Protein AF-A0A932E577-F1 (afdb_monomer_lite)

Foldseek 3Di:
DDDDPPPPPPPQDPDDPCVQLADPDDPQWDKDWDPCPCVCCVQLLHPQKTKMKIWHQDPVRDIKIKMKIKDKDTFPSDAPLSNLCPDCVNVVVVVVKAWDDDPDQWDQQDAPPDGDDIWGWTWIQHPVGFIKIKTKFKAWQLRTDDCPDSPDPVVSVVSCVVPVPDTRTMIMMMMMMMSDDSVVVRPGPSVNSSSVSVVVVRD

Radius of gyration: 17.9 Å; chains: 1; bounding box: 52×37×54 Å

Sequence (203 aa):
FFVNSRPALRARRPAPVLTDILPLRAEGWTVMTPNDLYRFAGILNTSHLIERTYVRTTGDGRLTQLTVYVAYWSPGQASVSRVASHTPDACWPGAGWVPKAVYEEQEVPQLPGITIFPAEHRLFKNVEGFPQHVWFWHIYDGRVINYRDPYSIPALFHLALQYGFRRQGDQLFVRVSSNRPWRDLAAEPLVHEIFTNLARVGL

Secondary structure (DSSP, 8-state):
------------PPPP-GGGTS-S-BTTBEEE--S-GGGGHHHHT-SEEEEEEEEEE-TTS-EEEEEEEEEEE-TTSS-HHHHHTTSHHHHTGGGTPEEE--S-SEE---BTTB--PPEEEEEEE-TTS-EEEEEEEEEETTEEEP-S-TT-HHHHHHHHHHHTTT----EEEEEEEESS-HHHHTT-HHHHHHHHHHHHTT-

pLDDT: mean 81.86, std 16.53, range [32.16, 97.19]

Structure (mmCIF, N/CA/C/O backbone):
data_AF-A0A932E577-F1
#
_entry.id   AF-A0A932E577-F1
#
loop_
_atom_site.group_PDB
_atom_site.id
_atom_site.type_symbol
_atom_site.label_atom_id
_atom_site.label_alt_id
_atom_site.label_comp_id
_atom_site.label_asym_id
_atom_site.label_entity_id
_atom_site.label_seq_id
_atom_site.pdbx_PDB_ins_code
_atom_site.Cartn_x
_atom_site.Cartn_y
_atom_site.Cartn_z
_atom_site.occupancy
_atom_site.B_iso_or_equiv
_atom_site.auth_seq_id
_atom_site.auth_comp_id
_atom_site.auth_asym_id
_atom_site.auth_atom_id
_atom_site.pdbx_PDB_model_num
ATOM 1 N N . PHE A 1 1 ? 34.563 -11.469 -33.502 1.00 36.88 1 PHE A N 1
ATOM 2 C CA . PHE A 1 1 ? 34.147 -12.490 -32.522 1.00 36.88 1 PHE A CA 1
ATOM 3 C C . PHE A 1 1 ? 32.666 -12.309 -32.208 1.00 36.88 1 PHE A C 1
ATOM 5 O O . PHE A 1 1 ? 32.311 -11.478 -31.387 1.00 36.88 1 PHE A O 1
ATOM 12 N N . PHE A 1 2 ? 31.805 -13.027 -32.930 1.00 38.75 2 PHE A N 1
ATOM 13 C CA . PHE A 1 2 ? 30.366 -13.118 -32.677 1.00 38.75 2 PHE A CA 1
ATOM 14 C C . PHE A 1 2 ? 30.111 -14.442 -31.963 1.00 38.75 2 PHE A C 1
ATOM 16 O O . PHE A 1 2 ? 30.195 -15.470 -32.624 1.00 38.75 2 PHE A O 1
ATOM 23 N N . VAL A 1 3 ? 29.832 -14.453 -30.655 1.00 34.97 3 VAL A N 1
ATOM 24 C CA . VAL A 1 3 ? 29.340 -15.667 -29.979 1.00 34.97 3 VAL A CA 1
ATOM 25 C C . VAL A 1 3 ? 28.434 -15.306 -28.789 1.00 34.97 3 VAL A C 1
ATOM 27 O O . VAL A 1 3 ? 28.879 -14.720 -27.809 1.00 34.97 3 VAL A O 1
ATOM 30 N N . ASN A 1 4 ? 27.172 -15.741 -28.889 1.00 32.16 4 ASN A N 1
ATOM 31 C CA . ASN A 1 4 ? 26.200 -16.004 -27.816 1.00 32.16 4 ASN A CA 1
ATOM 32 C C . ASN A 1 4 ? 25.535 -14.838 -27.060 1.00 32.16 4 ASN A C 1
ATOM 34 O O . ASN A 1 4 ? 25.516 -14.805 -25.832 1.00 32.16 4 ASN A O 1
ATOM 38 N N . SER A 1 5 ? 24.793 -13.996 -27.775 1.00 36.12 5 SER A N 1
ATOM 39 C CA . SER A 1 5 ? 23.576 -13.373 -27.237 1.00 36.12 5 SER A CA 1
ATOM 40 C C . SER A 1 5 ? 22.365 -14.234 -27.611 1.00 36.12 5 SER A C 1
ATOM 42 O O . SER A 1 5 ? 21.670 -13.973 -28.588 1.00 36.12 5 SER A O 1
ATOM 44 N N . ARG A 1 6 ? 22.098 -15.297 -26.838 1.00 33.91 6 ARG A N 1
ATOM 45 C CA . ARG A 1 6 ? 20.762 -15.912 -26.867 1.00 33.91 6 ARG A CA 1
ATOM 46 C C . ARG A 1 6 ? 19.801 -14.912 -26.218 1.00 33.91 6 ARG A C 1
ATOM 48 O O . ARG A 1 6 ? 19.988 -14.627 -25.033 1.00 33.91 6 ARG A O 1
ATOM 55 N N . PRO A 1 7 ? 18.797 -14.365 -26.927 1.00 37.81 7 PRO A N 1
ATOM 56 C CA . PRO A 1 7 ? 17.730 -13.654 -26.248 1.00 37.81 7 PRO A CA 1
ATOM 57 C C . PRO A 1 7 ? 17.056 -14.672 -25.333 1.00 37.81 7 PRO A C 1
ATOM 59 O O . PRO A 1 7 ? 16.644 -15.746 -25.777 1.00 37.81 7 PRO A O 1
ATOM 62 N N . ALA A 1 8 ? 16.987 -14.372 -24.039 1.00 42.12 8 ALA A N 1
ATOM 63 C CA . ALA A 1 8 ? 16.110 -15.110 -23.154 1.00 42.12 8 ALA A CA 1
ATOM 64 C C . ALA A 1 8 ? 14.677 -14.814 -23.614 1.00 42.12 8 ALA A C 1
ATOM 66 O O . ALA A 1 8 ? 14.056 -13.853 -23.170 1.00 42.12 8 ALA A O 1
ATOM 67 N N . LEU A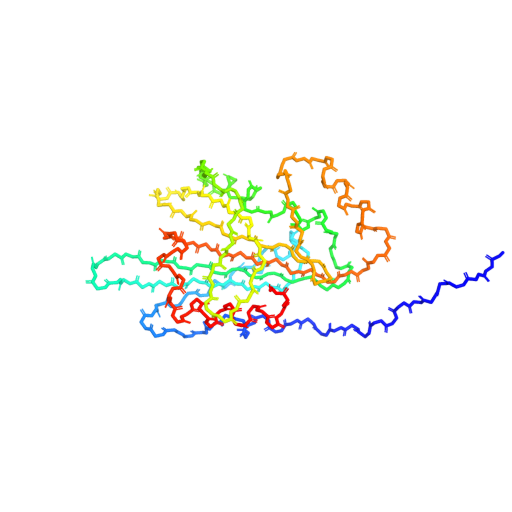 1 9 ? 14.160 -15.633 -24.532 1.00 42.38 9 LEU A N 1
ATOM 68 C CA . LEU A 1 9 ? 12.734 -15.801 -24.792 1.00 42.38 9 LEU A CA 1
ATOM 69 C C . LEU A 1 9 ? 12.112 -16.440 -23.543 1.00 42.38 9 LEU A C 1
ATOM 71 O O . LEU A 1 9 ? 11.644 -17.574 -23.557 1.00 42.38 9 LEU A O 1
ATOM 75 N N . ARG A 1 10 ? 12.143 -15.729 -22.411 1.00 46.12 10 ARG A N 1
ATOM 76 C CA . ARG A 1 10 ? 11.203 -16.004 -21.334 1.00 46.12 10 ARG A CA 1
ATOM 77 C C . ARG A 1 10 ? 9.886 -15.487 -21.891 1.00 46.12 10 ARG A C 1
ATOM 79 O O . ARG A 1 10 ? 9.774 -14.291 -22.159 1.00 46.12 10 ARG A O 1
ATOM 86 N N . ALA A 1 11 ? 8.953 -16.397 -22.178 1.00 44.97 11 ALA A N 1
ATOM 87 C CA . ALA A 1 11 ? 7.613 -16.034 -22.617 1.00 44.97 11 ALA A CA 1
ATOM 88 C C . ALA A 1 11 ? 7.132 -14.880 -21.731 1.00 44.97 11 ALA A C 1
ATOM 90 O O . ALA A 1 11 ? 7.165 -15.012 -20.504 1.00 44.97 11 ALA A O 1
ATOM 91 N N . ARG A 1 12 ? 6.799 -13.733 -22.344 1.00 52.97 12 ARG A N 1
ATOM 92 C CA . ARG A 1 12 ? 6.203 -12.594 -21.641 1.00 52.97 12 ARG A CA 1
ATOM 93 C C . ARG A 1 12 ? 5.026 -13.158 -20.855 1.00 52.97 12 ARG A C 1
ATOM 95 O O . ARG A 1 12 ? 4.020 -13.527 -21.458 1.00 52.97 12 ARG A O 1
ATOM 102 N N . ARG A 1 13 ? 5.175 -13.300 -19.536 1.00 60.47 13 ARG A N 1
ATOM 103 C CA . ARG A 1 13 ? 4.031 -13.630 -18.694 1.00 60.47 13 ARG A CA 1
ATOM 104 C C . ARG A 1 13 ? 3.047 -12.475 -18.869 1.00 60.47 13 ARG A C 1
ATOM 106 O O . ARG A 1 13 ? 3.494 -11.324 -18.852 1.00 60.47 13 ARG A O 1
ATOM 113 N N . PRO A 1 14 ? 1.761 -12.751 -19.131 1.00 68.25 14 PRO A N 1
ATOM 114 C CA . PRO A 1 14 ? 0.775 -11.687 -19.160 1.00 68.25 14 PRO A CA 1
ATOM 115 C C . PRO A 1 14 ? 0.821 -10.956 -17.818 1.00 68.25 14 PRO A C 1
ATOM 117 O O . PRO A 1 14 ? 1.075 -11.579 -16.782 1.00 68.25 14 PRO A O 1
ATOM 120 N N . ALA A 1 15 ? 0.618 -9.639 -17.850 1.00 76.12 15 ALA A N 1
ATOM 121 C CA . ALA A 1 15 ? 0.537 -8.861 -16.625 1.00 76.12 15 ALA A CA 1
ATOM 122 C C . ALA A 1 15 ? -0.533 -9.480 -15.704 1.00 76.12 15 ALA A C 1
ATOM 124 O O . ALA A 1 15 ? -1.587 -9.894 -16.201 1.00 76.12 15 ALA A O 1
ATOM 125 N N . PRO A 1 16 ? -0.275 -9.578 -14.390 1.00 79.31 16 PRO A N 1
ATOM 126 C CA . PRO A 1 16 ? -1.237 -10.142 -13.461 1.00 79.31 16 PRO A CA 1
ATOM 127 C C . PRO A 1 16 ? -2.533 -9.326 -13.471 1.00 79.31 16 PRO A C 1
ATOM 129 O O . PRO A 1 16 ? -2.522 -8.096 -13.575 1.00 79.31 16 PRO A O 1
ATOM 132 N N . VAL A 1 17 ? -3.661 -10.021 -13.333 1.00 81.50 17 VAL A N 1
ATOM 133 C CA . VAL A 1 17 ? -4.974 -9.395 -13.163 1.00 81.50 17 VAL A CA 1
ATOM 134 C C . VAL A 1 17 ? -5.057 -8.875 -11.728 1.00 81.50 17 VAL A C 1
ATOM 136 O O . VAL A 1 17 ? -5.459 -9.579 -10.807 1.00 81.50 17 VAL A O 1
ATOM 139 N N . LEU A 1 18 ? -4.606 -7.634 -11.518 1.00 81.94 18 LEU A N 1
ATOM 140 C CA . LEU A 1 18 ? -4.481 -7.054 -10.175 1.00 81.94 18 LEU A CA 1
ATOM 141 C C . LEU A 1 18 ? -5.828 -6.906 -9.446 1.00 81.94 18 LEU A C 1
ATOM 143 O O . LEU A 1 18 ? -5.854 -6.826 -8.220 1.00 81.94 18 LEU A O 1
ATOM 147 N N . THR A 1 19 ? -6.948 -6.889 -10.176 1.00 77.75 19 THR A N 1
ATOM 148 C CA . THR A 1 19 ? -8.297 -6.813 -9.594 1.00 77.75 19 THR A CA 1
ATOM 149 C C . THR A 1 19 ? -8.643 -7.999 -8.712 1.00 77.75 19 THR A C 1
ATOM 151 O O . THR A 1 19 ? -9.421 -7.824 -7.779 1.00 77.75 19 THR A O 1
ATOM 154 N N . ASP A 1 20 ? -8.026 -9.153 -8.959 1.00 82.62 20 ASP A N 1
ATOM 155 C CA . ASP A 1 20 ? -8.283 -10.389 -8.218 1.00 82.62 20 ASP A CA 1
ATOM 156 C C . ASP A 1 20 ? -7.455 -10.461 -6.926 1.00 82.62 20 ASP A C 1
ATOM 158 O O . ASP A 1 20 ? -7.666 -11.335 -6.089 1.00 82.62 20 ASP A O 1
ATOM 162 N N . ILE A 1 21 ? -6.506 -9.534 -6.745 1.00 85.31 21 ILE A N 1
ATOM 163 C CA . ILE A 1 21 ? -5.667 -9.471 -5.545 1.00 85.31 21 ILE A CA 1
ATOM 164 C C . ILE A 1 21 ? -6.465 -8.922 -4.366 1.00 85.31 21 ILE A C 1
ATOM 166 O O . ILE A 1 21 ? -6.369 -9.422 -3.245 1.00 85.31 21 ILE A O 1
ATOM 170 N N . LEU A 1 22 ? -7.246 -7.873 -4.621 1.00 92.38 22 LEU A N 1
ATOM 171 C CA . LEU A 1 22 ? -7.993 -7.163 -3.596 1.00 92.38 22 LEU A CA 1
ATOM 172 C C . LEU A 1 22 ? -9.450 -7.662 -3.617 1.00 92.38 22 LEU A C 1
ATOM 174 O O . LEU A 1 22 ? -10.074 -7.624 -4.681 1.00 92.38 22 LEU A O 1
ATOM 178 N N . PRO A 1 23 ? -10.039 -8.073 -2.480 1.00 93.00 23 PRO A N 1
ATOM 179 C CA . PRO A 1 23 ? -11.456 -8.449 -2.407 1.00 93.00 23 PRO A CA 1
ATOM 180 C C . PRO A 1 23 ? -12.408 -7.271 -2.654 1.00 93.00 23 PRO A C 1
ATOM 182 O O . PRO A 1 23 ? -12.254 -6.193 -2.076 1.00 93.00 23 PRO A O 1
ATOM 185 N N . LEU A 1 24 ? -13.400 -7.432 -3.538 1.00 93.06 24 LEU A N 1
ATOM 186 C CA . LEU A 1 24 ? -14.411 -6.389 -3.820 1.00 93.06 24 LEU A CA 1
ATOM 187 C C . LEU A 1 24 ? -15.441 -6.238 -2.693 1.00 93.06 24 LEU A C 1
ATOM 189 O O . LEU A 1 24 ? -16.158 -5.241 -2.628 1.00 93.06 24 LEU A O 1
ATOM 193 N N . ARG A 1 25 ? -15.533 -7.247 -1.831 1.00 92.81 25 ARG A N 1
ATOM 194 C CA . ARG A 1 25 ? -16.406 -7.307 -0.663 1.00 92.81 25 ARG A CA 1
ATOM 195 C C . ARG A 1 25 ? -15.614 -7.937 0.468 1.00 92.81 25 ARG A C 1
ATOM 197 O O . ARG A 1 25 ? -14.813 -8.830 0.219 1.00 92.81 25 ARG A O 1
ATOM 204 N N . ALA A 1 26 ? -15.863 -7.482 1.684 1.00 94.00 26 ALA A N 1
ATOM 205 C CA . ALA A 1 26 ? -15.282 -8.049 2.886 1.00 94.00 26 ALA A CA 1
ATOM 206 C C . ALA A 1 26 ? -16.307 -7.924 4.016 1.00 94.00 26 ALA A C 1
ATOM 208 O O . ALA A 1 26 ? -16.925 -6.872 4.185 1.00 94.00 26 ALA A O 1
ATOM 209 N N . GLU A 1 27 ? -16.542 -9.010 4.746 1.00 92.81 27 GLU A N 1
ATOM 210 C CA . GLU A 1 27 ? -17.599 -9.067 5.755 1.00 92.81 27 GLU A CA 1
ATOM 211 C C . GLU A 1 27 ? -17.365 -8.042 6.872 1.00 92.81 27 GLU A C 1
ATOM 213 O O . GLU A 1 27 ? -16.298 -7.994 7.483 1.00 92.81 27 GLU A O 1
ATOM 218 N N . GLY A 1 28 ? -18.363 -7.192 7.124 1.00 92.19 28 GLY A N 1
ATOM 219 C CA . GLY A 1 28 ? -18.270 -6.120 8.114 1.00 92.19 28 GLY A CA 1
ATOM 220 C C . GLY A 1 28 ? -17.404 -4.928 7.693 1.00 92.19 28 GLY A C 1
ATOM 221 O O . GLY A 1 28 ? -17.238 -4.011 8.491 1.00 92.19 28 GLY A O 1
ATOM 222 N N . TRP A 1 29 ? -16.873 -4.900 6.468 1.00 96.19 29 TRP A N 1
ATOM 223 C CA . TRP A 1 29 ? -16.070 -3.789 5.958 1.00 96.19 29 TRP A CA 1
ATOM 224 C C . TRP A 1 29 ? -16.809 -3.020 4.866 1.00 96.19 29 TRP A C 1
ATOM 226 O O . TRP A 1 29 ? -17.330 -3.585 3.904 1.00 96.19 29 TRP A O 1
ATOM 236 N N . THR A 1 30 ? -16.763 -1.700 4.969 1.00 96.62 30 THR A N 1
ATOM 237 C CA . THR A 1 30 ? -17.071 -0.799 3.863 1.00 96.62 30 THR A CA 1
ATOM 238 C C . THR A 1 30 ? -15.872 -0.748 2.929 1.00 96.62 30 THR A C 1
ATOM 240 O O . THR A 1 30 ? -14.749 -0.494 3.364 1.00 96.62 30 THR A O 1
ATOM 243 N N . VAL A 1 31 ? -16.108 -0.972 1.639 1.00 96.62 31 VAL A N 1
ATOM 244 C CA . VAL A 1 31 ? -15.056 -1.064 0.624 1.00 96.62 31 VAL A CA 1
ATOM 245 C C . VAL A 1 31 ? -15.118 0.139 -0.310 1.00 96.62 31 VAL A C 1
ATOM 247 O O . VAL A 1 31 ? -16.145 0.402 -0.928 1.00 96.62 31 VAL A O 1
ATOM 250 N N . MET A 1 32 ? -14.002 0.850 -0.446 1.00 95.69 32 MET A N 1
ATOM 251 C CA . MET A 1 32 ? -13.851 2.021 -1.308 1.00 95.69 32 MET A CA 1
ATOM 252 C C . MET A 1 32 ? -12.741 1.766 -2.323 1.00 95.69 32 MET A C 1
ATOM 254 O O . MET A 1 32 ? -11.599 1.502 -1.951 1.00 95.69 32 MET A O 1
ATOM 258 N N . THR A 1 33 ? -13.071 1.849 -3.611 1.00 92.12 33 THR A N 1
ATOM 259 C CA . THR A 1 33 ? -12.097 1.734 -4.705 1.00 92.12 33 THR A CA 1
ATOM 260 C C . THR A 1 33 ? -12.000 3.094 -5.397 1.00 92.12 33 THR A C 1
ATOM 262 O O . THR A 1 33 ? -13.010 3.534 -5.951 1.00 92.12 33 THR A O 1
ATOM 265 N N . PRO A 1 34 ? -10.846 3.783 -5.351 1.00 86.88 34 PRO A N 1
ATOM 266 C CA . PRO A 1 34 ? -10.670 5.043 -6.059 1.00 86.88 34 PRO A CA 1
ATOM 267 C C . PRO A 1 34 ? -10.794 4.825 -7.568 1.00 86.88 34 PRO A C 1
ATOM 269 O O . PRO A 1 34 ? -10.340 3.815 -8.110 1.00 86.88 34 PRO A O 1
ATOM 272 N N . ASN A 1 35 ? -11.415 5.783 -8.250 1.00 83.19 35 ASN A N 1
ATOM 273 C CA . ASN A 1 35 ? -11.624 5.740 -9.695 1.00 83.19 35 ASN A CA 1
ATOM 274 C C . ASN A 1 35 ? -10.598 6.575 -10.470 1.00 83.19 35 ASN A C 1
ATOM 276 O O . ASN A 1 35 ? -10.625 6.549 -11.692 1.00 83.19 35 ASN A O 1
ATOM 280 N N . ASP A 1 36 ? -9.698 7.287 -9.791 1.00 84.50 36 ASP A N 1
ATOM 281 C CA . ASP A 1 36 ? -8.812 8.304 -10.363 1.00 84.50 36 ASP A CA 1
ATOM 282 C C . ASP A 1 36 ? -7.323 7.922 -10.354 1.00 84.50 36 ASP A C 1
ATOM 284 O O . ASP A 1 36 ? -6.488 8.685 -10.845 1.00 84.50 36 ASP A O 1
ATOM 288 N N . LEU A 1 37 ? -6.981 6.720 -9.876 1.00 84.06 37 LEU A N 1
ATOM 289 C CA . LEU A 1 37 ? -5.602 6.221 -9.772 1.00 84.06 37 LEU A CA 1
ATOM 290 C C . LEU A 1 37 ? -4.849 6.240 -11.117 1.00 84.06 37 LEU A C 1
ATOM 292 O O . LEU A 1 37 ? -3.631 6.418 -11.162 1.00 84.06 37 LEU A O 1
ATOM 296 N N . TYR A 1 38 ? -5.581 6.131 -12.232 1.00 81.62 38 TYR A N 1
ATOM 297 C C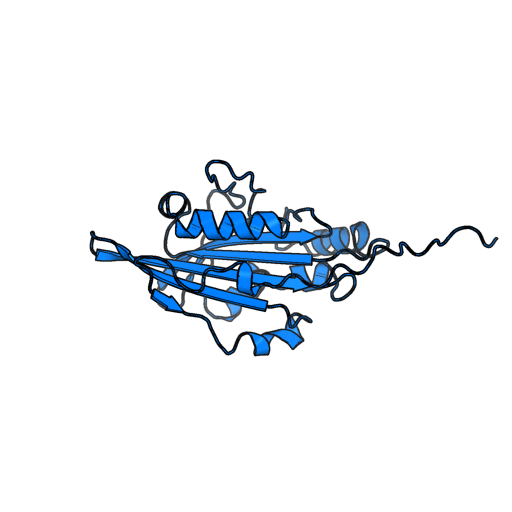A . TYR A 1 38 ? -5.042 6.202 -13.593 1.00 81.62 38 TYR A CA 1
ATOM 298 C C . TYR A 1 38 ? -4.298 7.514 -13.887 1.00 81.62 38 TYR A C 1
ATOM 300 O O . TYR A 1 38 ? -3.432 7.542 -14.761 1.00 81.62 38 TYR A O 1
ATOM 308 N N . ARG A 1 39 ? -4.573 8.598 -13.148 1.00 85.62 39 ARG A N 1
ATOM 309 C CA . ARG A 1 39 ? -3.884 9.890 -13.312 1.00 85.62 39 ARG A CA 1
ATOM 310 C C . ARG A 1 39 ? -2.384 9.811 -13.016 1.00 85.62 39 ARG A C 1
ATOM 312 O O . ARG A 1 39 ? -1.615 10.617 -13.529 1.00 85.62 39 ARG A O 1
ATOM 319 N N . PHE A 1 40 ? -1.962 8.821 -12.229 1.00 84.50 40 PHE A N 1
ATOM 320 C CA . PHE A 1 40 ? -0.557 8.590 -11.891 1.00 84.50 40 PHE A CA 1
ATOM 321 C C . PHE A 1 40 ? 0.159 7.681 -12.896 1.00 84.50 40 PHE A C 1
ATOM 323 O O . PHE A 1 40 ? 1.381 7.554 -12.830 1.00 84.50 40 PHE A O 1
ATOM 330 N N . ALA A 1 41 ? -0.560 7.093 -13.859 1.00 85.38 41 ALA A N 1
ATOM 331 C CA . ALA A 1 41 ? -0.001 6.112 -14.785 1.00 85.38 41 ALA A CA 1
ATOM 332 C C . ALA A 1 41 ? 1.174 6.659 -15.607 1.00 85.38 41 ALA A C 1
ATOM 334 O O . ALA A 1 41 ? 2.158 5.955 -15.823 1.00 85.38 41 ALA A O 1
ATOM 335 N N . GLY A 1 42 ? 1.099 7.929 -16.024 1.00 82.81 42 GLY A N 1
ATOM 336 C CA . GLY A 1 42 ? 2.175 8.589 -16.767 1.00 82.81 42 GLY A CA 1
ATOM 337 C C . GLY A 1 42 ? 3.438 8.801 -15.929 1.00 82.81 42 GLY A C 1
ATOM 338 O O . GLY A 1 42 ? 4.539 8.526 -16.398 1.00 82.81 42 GLY A O 1
ATOM 339 N N . ILE A 1 43 ? 3.275 9.226 -14.672 1.00 82.94 43 ILE A N 1
ATOM 340 C CA . ILE A 1 43 ? 4.388 9.447 -13.735 1.00 82.94 43 ILE A CA 1
ATOM 341 C C . ILE A 1 43 ? 5.061 8.111 -13.398 1.00 82.94 43 ILE A C 1
ATOM 343 O O . ILE A 1 43 ? 6.282 7.988 -13.451 1.00 82.94 43 ILE A O 1
ATOM 347 N N . LEU A 1 44 ? 4.253 7.087 -13.122 1.00 85.12 44 LEU A N 1
ATOM 348 C CA . LEU A 1 44 ? 4.726 5.758 -12.747 1.00 85.12 44 LEU A CA 1
ATOM 349 C C . LEU A 1 44 ? 5.178 4.920 -13.949 1.00 85.12 44 LEU A C 1
ATOM 351 O O . LEU A 1 44 ? 5.834 3.900 -13.771 1.00 85.12 44 LEU A O 1
ATOM 355 N N . ASN A 1 45 ? 4.856 5.333 -15.175 1.00 90.19 45 ASN A N 1
ATOM 356 C CA . ASN A 1 45 ? 5.052 4.565 -16.403 1.00 90.19 45 ASN A CA 1
ATOM 357 C C . ASN A 1 45 ? 4.381 3.176 -16.380 1.00 90.19 45 ASN A C 1
ATOM 359 O O . ASN A 1 45 ? 4.932 2.200 -16.893 1.00 90.19 45 ASN A O 1
ATOM 363 N N . THR A 1 46 ? 3.199 3.068 -15.766 1.00 89.75 46 THR A N 1
ATOM 364 C CA . THR A 1 46 ? 2.363 1.861 -15.812 1.00 89.75 46 THR A CA 1
ATOM 365 C C . THR A 1 46 ? 0.886 2.162 -15.627 1.00 89.75 46 THR A C 1
ATOM 367 O O . THR A 1 46 ? 0.515 3.032 -14.850 1.00 89.75 46 THR A O 1
ATOM 370 N N . SER A 1 47 ? 0.037 1.414 -16.328 1.00 88.44 47 SER A N 1
ATOM 371 C CA . SER A 1 47 ? -1.415 1.406 -16.138 1.00 88.44 47 SER A CA 1
ATOM 372 C C . SER A 1 47 ? -1.895 0.243 -15.265 1.00 88.44 47 SER A C 1
ATOM 374 O O . SER A 1 47 ? -3.081 0.166 -14.958 1.00 88.44 47 SER A O 1
ATOM 376 N N . HIS A 1 48 ? -1.006 -0.677 -14.874 1.00 91.19 48 HIS A N 1
ATOM 377 C CA . HIS A 1 48 ? -1.343 -1.797 -13.995 1.00 91.19 48 HIS A CA 1
ATOM 378 C C . HIS A 1 48 ? -1.261 -1.335 -12.544 1.00 91.19 48 HIS A C 1
ATOM 380 O O . HIS A 1 48 ? -0.270 -1.580 -11.860 1.00 91.19 48 HIS A O 1
ATOM 386 N N . LEU A 1 49 ? -2.297 -0.620 -12.112 1.00 91.62 49 LEU A N 1
ATOM 387 C CA . LEU A 1 49 ? -2.416 -0.027 -10.787 1.00 91.62 49 LEU A CA 1
ATOM 388 C C . LEU A 1 49 ? -3.764 -0.417 -10.185 1.00 91.62 49 LEU A C 1
ATOM 390 O O . LEU A 1 49 ? -4.786 -0.370 -10.870 1.00 91.62 49 LEU A O 1
ATOM 394 N N . ILE A 1 50 ? -3.782 -0.750 -8.902 1.00 93.12 50 ILE A N 1
ATOM 395 C CA . ILE A 1 50 ? -5.014 -0.879 -8.131 1.00 93.12 50 ILE A CA 1
ATOM 396 C C . ILE A 1 50 ? -4.797 -0.345 -6.724 1.00 93.12 50 ILE A C 1
ATOM 398 O O . ILE A 1 50 ? -3.737 -0.524 -6.131 1.00 93.12 50 ILE A O 1
ATOM 402 N N . GLU A 1 51 ? -5.822 0.292 -6.180 1.00 95.06 51 GLU A N 1
ATOM 403 C CA . GLU A 1 51 ? -5.887 0.649 -4.774 1.00 95.06 51 GLU A CA 1
ATOM 404 C C . GLU A 1 51 ? -7.266 0.289 -4.239 1.00 95.06 51 GLU A C 1
ATOM 406 O O . GLU A 1 51 ? -8.256 0.318 -4.974 1.00 95.06 51 GLU A O 1
ATOM 411 N N . ARG A 1 52 ? -7.343 -0.057 -2.959 1.00 95.88 52 ARG A N 1
ATOM 412 C CA . ARG A 1 52 ? -8.612 -0.204 -2.260 1.00 95.88 52 ARG A CA 1
ATOM 413 C C . ARG A 1 52 ? -8.455 0.114 -0.791 1.00 95.88 52 ARG A C 1
ATOM 415 O O . ARG A 1 52 ? -7.485 -0.309 -0.168 1.00 95.88 52 ARG A O 1
ATOM 422 N N . THR A 1 53 ? -9.439 0.816 -0.250 1.00 96.81 53 THR A N 1
ATOM 423 C CA . THR A 1 53 ? -9.541 1.129 1.170 1.00 96.81 53 THR A CA 1
ATOM 424 C C . THR A 1 53 ? -10.720 0.386 1.777 1.00 96.81 53 THR A C 1
ATOM 426 O O . THR A 1 53 ? -11.840 0.459 1.277 1.00 96.81 53 THR A O 1
ATOM 429 N N . TYR A 1 54 ? -10.460 -0.313 2.869 1.00 97.19 54 TYR A N 1
ATOM 430 C CA . TYR A 1 54 ? -11.428 -1.026 3.682 1.00 97.19 54 TYR A CA 1
ATOM 431 C C . TYR A 1 54 ? -11.568 -0.287 5.001 1.00 97.19 54 TYR A C 1
ATOM 433 O O . TYR A 1 54 ? -10.569 0.011 5.658 1.00 97.19 54 TYR A O 1
ATOM 441 N N . VAL A 1 55 ? -12.802 0.010 5.391 1.00 96.62 55 VAL A N 1
ATOM 442 C CA . VAL A 1 55 ? -13.100 0.694 6.648 1.00 96.62 55 VAL A CA 1
ATOM 443 C C . VAL A 1 55 ? -14.138 -0.081 7.433 1.00 96.62 55 VAL A C 1
ATOM 445 O O . VAL A 1 55 ? -15.169 -0.472 6.894 1.00 96.62 55 VAL A O 1
ATOM 448 N N . ARG A 1 56 ? -13.878 -0.276 8.722 1.00 94.94 56 ARG A N 1
ATOM 449 C CA . ARG A 1 56 ? -14.821 -0.873 9.664 1.00 94.94 56 ARG A CA 1
ATOM 450 C C . ARG A 1 56 ? -14.757 -0.135 10.988 1.00 94.94 56 ARG A C 1
ATOM 452 O O . ARG A 1 56 ? -13.675 0.210 11.457 1.00 94.94 56 ARG A O 1
ATOM 459 N N . THR A 1 57 ? -15.908 0.037 11.618 1.00 92.31 57 THR A N 1
ATOM 460 C CA . THR A 1 57 ? -15.982 0.410 13.031 1.00 92.31 57 THR A CA 1
ATOM 461 C C . THR A 1 57 ? -16.058 -0.871 13.852 1.00 92.31 57 THR A C 1
ATOM 463 O O . THR A 1 57 ? -16.961 -1.681 13.649 1.00 92.31 57 THR A O 1
ATOM 466 N N . THR A 1 58 ? -15.084 -1.105 14.727 1.00 81.12 58 THR A N 1
ATOM 467 C CA . THR A 1 58 ? -15.078 -2.267 15.625 1.00 81.12 58 THR A CA 1
ATOM 468 C C . THR A 1 58 ? -16.124 -2.107 16.731 1.00 81.12 58 THR A C 1
ATOM 470 O O . THR A 1 58 ? -16.619 -1.008 16.973 1.00 81.12 58 THR A O 1
ATOM 473 N N . GLY A 1 59 ? -16.494 -3.204 17.405 1.00 76.50 59 GLY A N 1
ATOM 474 C CA . GLY A 1 59 ? -17.545 -3.192 18.439 1.00 76.50 59 GLY A CA 1
ATOM 475 C C . GLY A 1 59 ? -17.258 -2.269 19.634 1.00 76.50 59 GLY A C 1
ATOM 476 O O . GLY A 1 59 ? -18.180 -1.863 20.329 1.00 76.50 59 GLY A O 1
ATOM 477 N N . ASP A 1 60 ? -15.996 -1.885 19.835 1.00 82.44 60 ASP A N 1
ATOM 478 C CA . ASP A 1 60 ? -15.543 -0.877 20.803 1.00 82.44 60 ASP A CA 1
ATOM 479 C C . ASP A 1 60 ? -15.657 0.577 20.284 1.00 82.44 60 ASP A C 1
ATOM 481 O O . ASP A 1 60 ? -15.141 1.506 20.903 1.00 82.44 60 ASP A O 1
ATOM 485 N N . GLY A 1 61 ? -16.301 0.787 19.131 1.00 83.88 61 GLY A N 1
ATOM 486 C CA . GLY A 1 61 ? -16.523 2.092 18.508 1.00 83.88 61 GLY A CA 1
ATOM 487 C C . GLY A 1 61 ? -15.314 2.669 17.770 1.00 83.88 61 GLY A C 1
ATOM 488 O O . GLY A 1 61 ? -15.392 3.780 17.244 1.00 83.88 61 GLY A O 1
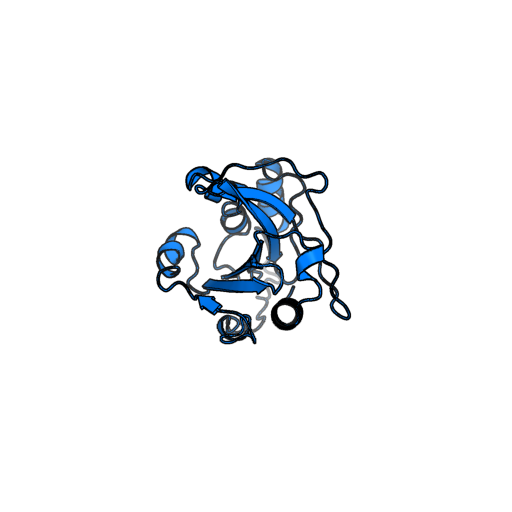ATOM 489 N N . ARG A 1 62 ? -14.184 1.956 17.707 1.00 88.06 62 ARG A N 1
ATOM 490 C CA . ARG A 1 62 ? -12.974 2.477 17.063 1.00 88.06 62 ARG A CA 1
ATOM 491 C C . ARG A 1 62 ? -12.991 2.238 15.555 1.00 88.06 62 ARG A C 1
ATOM 493 O O . ARG A 1 62 ? -13.358 1.172 15.074 1.00 88.06 62 ARG A O 1
ATOM 500 N N . LEU A 1 63 ? -12.501 3.216 14.799 1.00 92.31 63 LEU A N 1
ATOM 501 C CA . LEU A 1 63 ? -12.316 3.074 13.358 1.00 92.31 63 LEU A CA 1
ATOM 502 C C . LEU A 1 63 ? -11.057 2.250 13.058 1.00 92.31 63 LEU A C 1
ATOM 504 O O . LEU A 1 63 ? -9.973 2.535 13.583 1.00 92.31 63 LEU A O 1
ATOM 508 N N . THR A 1 64 ? -11.186 1.278 12.168 1.00 94.62 64 THR A N 1
ATOM 509 C CA . THR A 1 64 ? -10.069 0.587 11.530 1.00 94.62 64 THR A CA 1
ATOM 510 C C . THR A 1 64 ? -10.144 0.843 10.033 1.00 94.62 64 THR A C 1
ATOM 512 O O . THR A 1 64 ? -11.159 0.576 9.395 1.00 94.62 64 THR A O 1
ATOM 515 N N . GLN A 1 65 ? -9.057 1.371 9.484 1.00 95.69 65 GLN A N 1
ATOM 516 C CA . GLN A 1 65 ? -8.865 1.615 8.065 1.00 95.69 65 GLN A CA 1
ATOM 517 C C . GLN A 1 65 ? -7.675 0.788 7.591 1.00 95.69 65 GLN A C 1
ATOM 519 O O . GLN A 1 65 ? -6.619 0.812 8.219 1.00 95.69 65 GLN A O 1
ATOM 524 N N . LEU A 1 66 ? -7.832 0.103 6.466 1.00 96.56 66 LEU A N 1
ATOM 525 C CA . LEU A 1 66 ? -6.777 -0.613 5.763 1.00 96.56 66 LEU A CA 1
ATOM 526 C C . LEU A 1 66 ? -6.814 -0.195 4.296 1.00 96.56 66 LEU A C 1
ATOM 528 O O . LEU A 1 66 ? -7.819 -0.403 3.628 1.00 96.56 66 LEU A O 1
ATOM 532 N N . THR A 1 67 ? -5.734 0.366 3.776 1.00 96.69 67 THR A N 1
ATOM 533 C CA . THR A 1 67 ? -5.599 0.714 2.362 1.00 96.69 67 THR A CA 1
ATOM 534 C C . THR A 1 67 ? -4.504 -0.138 1.747 1.00 96.69 67 THR A C 1
ATOM 536 O O . THR A 1 67 ? -3.393 -0.190 2.267 1.00 96.69 67 THR A O 1
ATOM 539 N N . VAL A 1 68 ? -4.796 -0.791 0.627 1.00 96.62 68 VAL A N 1
ATOM 540 C CA . VAL A 1 68 ? -3.824 -1.598 -0.115 1.00 96.62 68 VAL A CA 1
ATOM 541 C C . VAL A 1 68 ? -3.692 -1.043 -1.517 1.00 96.62 68 VAL A C 1
ATOM 543 O O . VAL A 1 68 ? -4.691 -0.874 -2.208 1.00 96.62 68 VAL A O 1
ATOM 546 N N . TYR A 1 69 ? -2.460 -0.767 -1.918 1.00 94.94 69 TYR A N 1
ATOM 547 C CA . TYR A 1 69 ? -2.077 -0.297 -3.238 1.00 94.94 69 TYR A CA 1
ATOM 548 C C . TYR A 1 69 ? -1.104 -1.291 -3.864 1.00 94.94 69 TYR A C 1
ATOM 550 O O . TYR A 1 69 ? -0.150 -1.727 -3.215 1.00 94.94 69 TYR A O 1
ATOM 558 N N . VAL A 1 70 ? -1.336 -1.638 -5.126 1.00 94.25 70 VAL A N 1
ATOM 559 C CA . VAL A 1 70 ? -0.483 -2.539 -5.898 1.00 94.25 70 VAL A CA 1
ATOM 560 C C . VAL A 1 70 ? -0.233 -1.935 -7.271 1.00 94.25 70 VAL A C 1
ATOM 562 O O . VAL A 1 70 ? -1.165 -1.521 -7.960 1.00 94.25 70 VAL A O 1
ATOM 565 N N . ALA A 1 71 ? 1.030 -1.921 -7.676 1.00 93.19 71 ALA A N 1
ATOM 566 C CA . ALA A 1 71 ? 1.464 -1.496 -8.994 1.00 93.19 71 ALA A CA 1
ATOM 567 C C . ALA A 1 71 ? 2.369 -2.552 -9.624 1.00 93.19 71 ALA A C 1
ATOM 569 O O . ALA A 1 71 ? 3.228 -3.119 -8.949 1.00 93.19 71 ALA A O 1
ATOM 570 N N . TYR A 1 72 ? 2.186 -2.803 -10.918 1.00 92.44 72 TYR A N 1
ATOM 571 C CA . TYR A 1 72 ? 2.971 -3.773 -11.674 1.00 92.44 72 TYR A CA 1
ATOM 572 C C . TYR A 1 72 ? 3.633 -3.133 -12.891 1.00 92.44 72 TYR A C 1
ATOM 574 O O . TYR A 1 72 ? 3.028 -2.324 -13.596 1.00 92.44 72 TYR A O 1
ATOM 582 N N . TRP A 1 73 ? 4.858 -3.556 -13.184 1.00 92.00 73 TRP A N 1
ATOM 583 C CA . TRP A 1 73 ? 5.584 -3.209 -14.396 1.00 92.00 73 TRP A CA 1
ATOM 584 C C . TRP A 1 73 ? 6.022 -4.481 -15.100 1.00 92.00 73 TRP A C 1
ATOM 586 O O . TRP A 1 73 ? 6.718 -5.320 -14.530 1.00 92.00 73 TRP A O 1
ATOM 596 N N . SER A 1 74 ? 5.662 -4.588 -16.375 1.00 90.62 74 SER A N 1
ATOM 597 C CA . SER A 1 74 ? 6.181 -5.634 -17.248 1.00 90.62 74 SER A CA 1
ATOM 598 C C . SER A 1 74 ? 7.706 -5.515 -17.396 1.00 90.62 74 SER A C 1
ATOM 600 O O . SER A 1 74 ? 8.260 -4.420 -17.230 1.00 90.62 74 SER A O 1
ATOM 602 N N . PRO A 1 75 ? 8.402 -6.596 -17.788 1.00 88.81 75 PRO A N 1
ATOM 603 C CA . PRO A 1 75 ? 9.841 -6.558 -18.013 1.00 88.81 75 PRO A CA 1
ATOM 604 C C . PRO A 1 75 ? 10.273 -5.415 -18.938 1.00 88.81 75 PRO A C 1
ATOM 606 O O . PRO A 1 75 ? 9.770 -5.282 -20.055 1.00 88.81 75 PRO A O 1
ATOM 609 N N . GLY A 1 76 ? 11.198 -4.581 -18.453 1.00 84.31 76 GLY A N 1
ATOM 610 C CA . GLY A 1 76 ? 11.739 -3.433 -19.190 1.00 84.31 76 GLY A CA 1
ATOM 611 C C . GLY A 1 76 ? 10.817 -2.210 -19.288 1.00 84.31 76 GLY A C 1
ATOM 612 O O . GLY A 1 76 ? 11.205 -1.225 -19.909 1.00 84.31 76 GLY A O 1
ATOM 613 N N . GLN A 1 77 ? 9.625 -2.235 -18.681 1.00 88.62 77 GLN A N 1
ATOM 614 C CA . GLN A 1 77 ? 8.675 -1.120 -18.748 1.00 88.62 77 GLN A CA 1
ATOM 615 C C . GLN A 1 77 ? 9.157 0.112 -17.969 1.00 88.62 77 GLN A C 1
ATOM 617 O O . GLN A 1 77 ? 8.975 1.236 -18.420 1.00 88.62 77 GLN A O 1
ATOM 622 N N . ALA A 1 78 ? 9.797 -0.069 -16.817 1.00 86.25 78 ALA A N 1
ATOM 623 C CA . ALA A 1 78 ? 10.423 1.010 -16.055 1.00 86.25 78 ALA A CA 1
ATOM 624 C C . ALA A 1 78 ? 11.790 0.557 -15.536 1.00 86.25 78 ALA A C 1
ATOM 626 O O . ALA A 1 78 ? 12.041 -0.640 -15.410 1.00 86.25 78 ALA A O 1
ATOM 627 N N . SER A 1 79 ? 12.679 1.503 -15.226 1.00 83.38 79 SER A N 1
ATOM 628 C CA . SER A 1 79 ? 13.895 1.181 -14.479 1.00 83.38 79 SER A CA 1
ATOM 629 C C . SER A 1 79 ? 13.562 0.961 -13.004 1.00 83.38 79 SER A C 1
ATOM 631 O O . SER A 1 79 ? 12.654 1.596 -12.466 1.00 83.38 79 SER A O 1
ATOM 633 N N . VAL A 1 80 ? 14.344 0.115 -12.331 1.00 80.75 80 VAL A N 1
ATOM 634 C CA . VAL A 1 80 ? 14.257 -0.086 -10.873 1.00 80.75 80 VAL A CA 1
ATOM 635 C C . VAL A 1 80 ? 14.380 1.238 -10.123 1.00 80.75 80 VAL A C 1
ATOM 637 O O . VAL A 1 80 ? 13.618 1.502 -9.200 1.00 80.75 80 VAL A O 1
ATOM 640 N N . SER A 1 81 ? 15.296 2.107 -10.562 1.00 77.81 81 SER A N 1
ATOM 641 C CA . SER A 1 81 ? 15.504 3.430 -9.970 1.00 77.81 81 SER A CA 1
ATOM 642 C C . SER A 1 81 ? 14.282 4.343 -10.079 1.00 77.81 81 SER A C 1
ATOM 644 O O . SER A 1 81 ? 14.000 5.077 -9.139 1.00 77.81 81 SER A O 1
ATOM 646 N N . ARG A 1 82 ? 13.536 4.284 -11.192 1.00 81.44 82 ARG A N 1
ATOM 647 C CA . ARG A 1 82 ? 12.306 5.066 -11.369 1.00 81.44 82 ARG A CA 1
ATOM 648 C C . ARG A 1 82 ? 11.200 4.563 -10.446 1.00 81.44 82 ARG A C 1
ATOM 650 O O . ARG A 1 82 ? 10.505 5.371 -9.851 1.00 81.44 82 ARG A O 1
ATOM 657 N N . VAL A 1 83 ? 11.027 3.249 -10.310 1.00 82.75 83 VAL A N 1
ATOM 658 C CA . VAL A 1 83 ? 10.031 2.703 -9.371 1.00 82.75 83 VAL A CA 1
ATOM 659 C C . VAL A 1 83 ? 10.413 3.063 -7.931 1.00 82.75 83 VAL A C 1
ATOM 661 O O . VAL A 1 83 ? 9.580 3.539 -7.164 1.00 82.75 83 VAL A O 1
ATOM 664 N N . ALA A 1 84 ? 11.698 2.939 -7.593 1.00 78.50 84 ALA A N 1
ATOM 665 C CA . ALA A 1 84 ? 12.243 3.292 -6.286 1.00 78.50 84 ALA A CA 1
ATOM 666 C C . ALA A 1 84 ? 12.124 4.784 -5.926 1.00 78.50 84 ALA A C 1
ATOM 668 O O . ALA A 1 84 ? 12.082 5.109 -4.745 1.00 78.50 84 ALA A O 1
ATOM 669 N N . SER A 1 85 ? 12.036 5.703 -6.895 1.00 77.50 85 SER A N 1
ATOM 670 C CA . SER A 1 85 ? 11.821 7.130 -6.604 1.00 77.50 85 SER A CA 1
ATOM 671 C C . SER A 1 85 ? 10.377 7.479 -6.218 1.00 77.50 85 SER A C 1
ATOM 673 O O . SER A 1 85 ? 10.095 8.633 -5.906 1.00 77.50 85 SER A O 1
ATOM 675 N N . HIS A 1 86 ? 9.458 6.508 -6.242 1.00 82.56 86 HIS A N 1
ATOM 676 C CA . HIS A 1 86 ? 8.041 6.683 -5.907 1.00 82.56 86 HIS A CA 1
ATOM 677 C C . HIS A 1 86 ? 7.633 5.896 -4.653 1.00 82.56 86 HIS A C 1
ATOM 679 O O . HIS A 1 86 ? 6.555 5.304 -4.591 1.00 82.56 86 HIS A O 1
ATOM 685 N N . THR A 1 87 ? 8.496 5.885 -3.637 1.00 85.06 87 THR A N 1
ATOM 686 C CA . THR A 1 87 ? 8.159 5.364 -2.307 1.00 85.06 87 THR A CA 1
ATOM 687 C C . THR A 1 87 ? 7.260 6.343 -1.536 1.00 85.06 87 THR A C 1
ATOM 689 O O . THR A 1 87 ? 7.209 7.537 -1.860 1.00 85.06 87 THR A O 1
ATOM 692 N N . PRO A 1 88 ? 6.555 5.879 -0.483 1.00 85.19 88 PRO A N 1
ATOM 693 C CA . PRO A 1 88 ? 5.796 6.757 0.408 1.00 85.19 88 PRO A CA 1
ATOM 694 C C . PRO A 1 88 ? 6.639 7.918 0.953 1.00 85.19 88 PRO A C 1
ATOM 696 O O . PRO A 1 88 ? 6.158 9.046 0.996 1.00 85.19 88 PRO A O 1
ATOM 699 N N . ASP A 1 89 ? 7.914 7.666 1.262 1.00 84.19 89 ASP A N 1
ATOM 700 C CA . ASP A 1 89 ? 8.864 8.671 1.755 1.00 84.19 89 ASP A CA 1
ATOM 701 C C . ASP A 1 89 ? 9.048 9.852 0.786 1.00 84.19 89 ASP A C 1
ATOM 703 O O . ASP A 1 89 ? 9.194 10.995 1.217 1.00 84.19 89 ASP A O 1
ATOM 707 N N . ALA A 1 90 ? 9.001 9.595 -0.525 1.00 82.12 90 ALA A N 1
ATOM 708 C CA . ALA A 1 90 ? 9.177 10.621 -1.548 1.00 82.12 90 ALA A CA 1
ATOM 709 C C . ALA A 1 90 ? 7.880 11.387 -1.854 1.00 82.12 90 ALA A C 1
ATOM 711 O O . ALA A 1 90 ? 7.908 12.590 -2.109 1.00 82.12 90 ALA A O 1
ATOM 712 N N . CYS A 1 91 ? 6.732 10.702 -1.859 1.00 84.00 91 CYS A N 1
ATOM 713 C CA . CYS A 1 91 ? 5.479 11.285 -2.347 1.00 84.00 91 CYS A CA 1
ATOM 714 C C . CYS A 1 91 ? 4.588 11.866 -1.242 1.00 84.00 91 CYS A C 1
ATOM 716 O O . CYS A 1 91 ? 3.886 12.849 -1.474 1.00 84.00 91 CYS A O 1
ATOM 718 N N . TRP A 1 92 ? 4.574 11.270 -0.049 1.00 88.44 92 TRP A N 1
ATOM 719 C CA . TRP A 1 92 ? 3.592 11.611 0.984 1.00 88.44 92 TRP A CA 1
ATOM 720 C C . TRP A 1 92 ? 3.877 12.940 1.698 1.00 88.44 92 TRP A C 1
ATOM 722 O O . TRP A 1 92 ? 2.920 13.689 1.917 1.00 88.44 92 TRP A O 1
ATOM 732 N N . PRO A 1 93 ? 5.141 13.322 1.977 1.00 88.19 93 PRO A N 1
ATOM 733 C CA . PRO A 1 93 ? 5.441 14.659 2.491 1.00 88.19 93 PRO A CA 1
ATOM 734 C C . PRO A 1 93 ? 4.961 15.783 1.570 1.00 88.19 93 PRO A C 1
ATOM 736 O O . PRO A 1 93 ? 4.371 16.755 2.038 1.00 88.19 93 PRO A O 1
ATOM 739 N N . GLY A 1 94 ? 5.120 15.617 0.251 1.00 83.75 94 GLY A N 1
ATOM 740 C CA . GLY A 1 94 ? 4.605 16.564 -0.745 1.00 83.75 94 GLY A CA 1
ATOM 741 C C . GLY A 1 94 ? 3.074 16.669 -0.765 1.00 83.75 94 GLY A C 1
ATOM 742 O O . GLY A 1 94 ? 2.538 17.697 -1.168 1.00 83.75 94 GLY A O 1
ATOM 743 N N . ALA A 1 95 ? 2.369 15.641 -0.283 1.00 86.06 95 ALA A N 1
ATOM 744 C CA . ALA A 1 95 ? 0.917 15.628 -0.100 1.00 86.06 95 ALA A CA 1
ATOM 745 C C . ALA A 1 95 ? 0.472 16.126 1.293 1.00 86.06 95 ALA A C 1
ATOM 747 O O . ALA A 1 95 ? -0.699 15.992 1.650 1.00 86.06 95 ALA A O 1
ATOM 748 N N . GLY A 1 96 ? 1.390 16.672 2.099 1.00 89.75 96 GLY A N 1
ATOM 749 C CA . GLY A 1 96 ? 1.102 17.236 3.421 1.00 89.75 96 GLY A CA 1
ATOM 750 C C . GLY A 1 96 ? 1.133 16.233 4.578 1.00 89.75 96 GLY A C 1
ATOM 751 O O . GLY A 1 96 ? 0.736 16.577 5.690 1.00 89.75 96 GLY A O 1
ATOM 752 N N . TRP A 1 97 ? 1.594 15.001 4.351 1.00 93.94 97 TRP A N 1
ATOM 753 C CA . TRP A 1 97 ? 1.718 14.000 5.411 1.00 93.94 97 TRP A CA 1
ATOM 754 C C . TRP A 1 97 ? 3.040 14.178 6.154 1.00 93.94 97 TRP A C 1
ATOM 756 O O . TRP A 1 97 ? 4.086 14.400 5.552 1.00 93.94 97 TRP A O 1
ATOM 766 N N . VAL A 1 98 ? 3.017 14.046 7.478 1.00 95.00 98 VAL A N 1
ATOM 767 C CA . VAL A 1 98 ? 4.200 14.294 8.311 1.00 95.00 98 VAL A CA 1
ATOM 768 C C . VAL A 1 98 ? 4.815 12.965 8.749 1.00 95.00 98 VAL A C 1
ATOM 770 O O . VAL A 1 98 ? 4.143 12.230 9.481 1.00 95.00 98 VAL A O 1
ATOM 773 N N . PRO A 1 99 ? 6.067 12.646 8.370 1.00 93.25 99 PRO A N 1
ATOM 774 C CA . PRO A 1 99 ? 6.731 11.432 8.832 1.00 93.25 99 PRO A CA 1
ATOM 775 C C . PRO A 1 99 ? 6.947 11.462 10.350 1.00 93.25 99 PRO A C 1
ATOM 777 O O . PRO A 1 99 ? 7.124 12.519 10.968 1.00 93.25 99 PRO A O 1
ATOM 780 N N . LYS A 1 100 ? 6.911 10.284 10.965 1.00 94.62 100 LYS A N 1
ATOM 781 C CA . LYS A 1 100 ? 7.170 1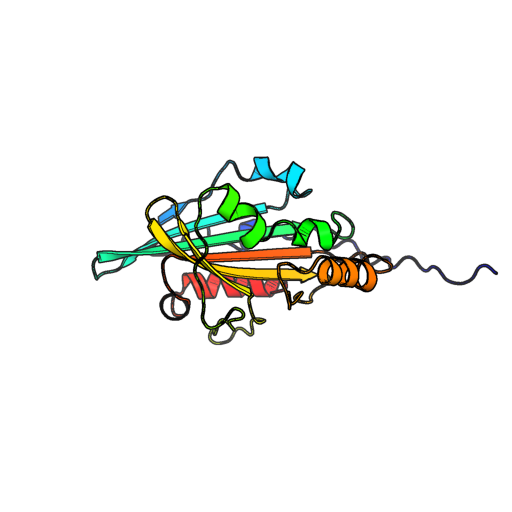0.046 12.384 1.00 94.62 100 LYS A CA 1
ATOM 782 C C . LYS A 1 100 ? 8.230 8.965 12.516 1.00 94.62 100 LYS A C 1
ATOM 784 O O . LYS A 1 100 ? 8.255 8.019 11.736 1.00 94.62 100 LYS A O 1
ATOM 789 N N . ALA A 1 101 ? 9.085 9.117 13.522 1.00 89.06 101 ALA A N 1
ATOM 790 C CA . ALA A 1 101 ? 10.079 8.107 13.837 1.00 89.06 101 ALA A CA 1
ATOM 791 C C . ALA A 1 101 ? 9.389 6.792 14.225 1.00 89.06 101 ALA A C 1
ATOM 793 O O . ALA A 1 101 ? 8.393 6.790 14.954 1.00 89.06 101 ALA A O 1
ATOM 794 N N . VAL A 1 102 ? 9.948 5.689 13.742 1.00 87.38 102 VAL A N 1
ATOM 795 C CA . VAL A 1 102 ? 9.612 4.326 14.151 1.00 87.38 102 VAL A CA 1
ATOM 796 C C . VAL A 1 102 ? 10.851 3.702 14.778 1.00 87.38 102 VAL A C 1
ATOM 798 O O . VAL A 1 102 ? 11.970 4.074 14.439 1.00 87.38 102 VAL A O 1
ATOM 801 N N . TYR A 1 103 ? 10.659 2.774 15.712 1.00 80.69 103 TYR A N 1
ATOM 802 C CA . TYR A 1 103 ? 11.779 2.032 16.298 1.00 80.69 103 TYR A CA 1
ATOM 803 C C . TYR A 1 103 ? 12.355 1.003 15.319 1.00 80.69 103 TYR A C 1
ATOM 805 O O . TYR A 1 103 ? 13.560 0.779 15.301 1.00 80.69 103 TYR A O 1
ATOM 813 N N . GLU A 1 104 ? 11.490 0.407 14.498 1.00 84.38 104 GLU A N 1
ATOM 814 C CA . GLU A 1 104 ? 11.842 -0.606 13.508 1.00 84.38 104 GLU A CA 1
ATOM 815 C C . GLU A 1 104 ? 11.399 -0.119 12.124 1.00 84.38 104 GLU A C 1
ATOM 817 O O . GLU A 1 104 ? 10.202 -0.034 11.833 1.00 84.38 104 GLU A O 1
ATOM 822 N N . GLU A 1 105 ? 12.376 0.236 11.285 1.00 85.75 105 GLU A N 1
ATOM 823 C CA . GLU A 1 105 ? 12.165 0.645 9.886 1.00 85.75 105 GLU A CA 1
ATOM 824 C C . GLU A 1 105 ? 11.952 -0.550 8.949 1.00 85.75 105 GLU A C 1
ATOM 826 O O . GLU A 1 105 ? 11.513 -0.374 7.813 1.00 85.75 105 GLU A O 1
ATOM 831 N N . GLN A 1 106 ? 12.228 -1.765 9.431 1.00 86.69 106 GLN A N 1
ATOM 832 C CA . GLN A 1 106 ? 11.877 -3.021 8.780 1.00 86.69 106 GLN A CA 1
ATOM 833 C C . GLN A 1 106 ? 11.100 -3.888 9.763 1.00 86.69 106 GLN A C 1
ATOM 835 O O . GLN A 1 106 ? 11.624 -4.264 10.807 1.00 86.69 106 GLN A O 1
ATOM 840 N N . GLU A 1 107 ? 9.860 -4.213 9.413 1.00 88.06 107 GLU A N 1
ATOM 841 C CA . GLU A 1 107 ? 9.001 -5.116 10.180 1.00 88.06 107 GLU A CA 1
ATOM 842 C C . GLU A 1 107 ? 8.815 -6.398 9.363 1.00 88.06 107 GLU A C 1
ATOM 844 O O . GLU A 1 107 ? 8.796 -6.351 8.134 1.00 88.06 107 GLU A O 1
ATOM 849 N N . VAL A 1 108 ? 8.694 -7.557 10.014 1.00 85.19 108 VAL A N 1
ATOM 850 C CA . VAL A 1 108 ? 8.340 -8.817 9.338 1.00 85.19 108 VAL A CA 1
ATOM 851 C C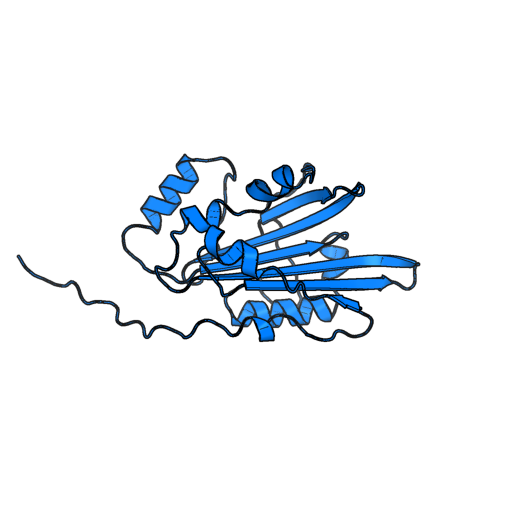 . VAL A 1 108 ? 6.884 -9.134 9.654 1.00 85.19 108 VAL A C 1
ATOM 853 O O . VAL A 1 108 ? 6.621 -9.692 10.726 1.00 85.19 108 VAL A O 1
ATOM 856 N N . PRO A 1 109 ? 5.935 -8.803 8.757 1.00 85.00 109 PRO A N 1
ATOM 857 C CA . PRO A 1 109 ? 4.524 -9.056 8.990 1.00 85.00 109 PRO A CA 1
ATOM 858 C C . PRO A 1 109 ? 4.273 -10.545 9.208 1.00 85.00 109 PRO A C 1
ATOM 860 O O . PRO A 1 109 ? 4.502 -11.368 8.324 1.00 85.00 109 PRO A O 1
ATOM 863 N N . GLN A 1 110 ? 3.829 -10.900 10.411 1.00 88.38 110 GLN A N 1
ATOM 864 C CA . GLN A 1 110 ? 3.512 -12.283 10.751 1.00 88.38 110 GLN A CA 1
ATOM 865 C C . GLN A 1 110 ? 2.070 -12.582 10.348 1.00 88.38 110 GLN A C 1
ATOM 867 O O . GLN A 1 110 ? 1.150 -11.907 10.815 1.00 88.38 110 GLN A O 1
ATOM 872 N N . LEU A 1 111 ? 1.883 -13.600 9.505 1.00 88.44 111 LEU A N 1
ATOM 873 C CA . LEU A 1 111 ? 0.579 -14.152 9.145 1.00 88.44 111 LEU A CA 1
ATOM 874 C C . LEU A 1 111 ? 0.629 -15.686 9.219 1.00 88.44 111 LEU A C 1
ATOM 876 O O . LEU A 1 111 ? 1.535 -16.292 8.643 1.00 88.44 111 LEU A O 1
ATOM 880 N N . PRO A 1 112 ? -0.320 -16.347 9.910 1.00 85.50 112 PRO A N 1
ATOM 881 C CA . PRO A 1 112 ? -0.331 -17.805 10.009 1.00 85.50 112 PRO A CA 1
ATOM 882 C C . PRO A 1 112 ? -0.333 -18.466 8.627 1.00 85.50 112 PRO A C 1
ATOM 884 O O . PRO A 1 112 ? -1.162 -18.133 7.792 1.00 85.50 112 PRO A O 1
ATOM 887 N N . GLY A 1 113 ? 0.584 -19.402 8.375 1.00 85.25 113 GLY A N 1
ATOM 888 C CA . GLY A 1 113 ? 0.622 -20.166 7.120 1.00 85.25 113 GLY A CA 1
ATOM 889 C C . GLY A 1 113 ? 1.099 -19.401 5.877 1.00 85.25 113 GLY A C 1
ATOM 890 O O . GLY A 1 113 ? 1.138 -19.998 4.804 1.00 85.25 113 GLY A O 1
ATOM 891 N N . ILE A 1 114 ? 1.494 -18.127 6.001 1.00 87.62 114 ILE A N 1
ATOM 892 C CA . ILE A 1 114 ? 2.016 -17.315 4.893 1.00 87.62 114 ILE A CA 1
ATOM 893 C C . ILE A 1 114 ? 3.404 -16.801 5.275 1.00 87.62 114 ILE A C 1
ATOM 895 O O . ILE A 1 114 ? 3.570 -16.084 6.258 1.00 87.62 114 ILE A O 1
ATOM 899 N N . THR A 1 115 ? 4.419 -17.162 4.493 1.00 85.19 115 THR A N 1
ATOM 900 C CA . THR A 1 115 ? 5.755 -16.575 4.630 1.00 85.19 115 THR A CA 1
ATOM 901 C C . THR A 1 115 ? 5.813 -15.296 3.814 1.00 85.19 115 THR A C 1
ATOM 903 O O . THR A 1 115 ? 5.638 -15.344 2.603 1.00 85.19 115 THR A O 1
ATOM 906 N N . ILE A 1 116 ? 6.065 -14.172 4.481 1.00 84.69 116 ILE A N 1
ATOM 907 C CA . ILE A 1 116 ? 6.137 -12.848 3.861 1.00 84.69 116 ILE A CA 1
ATOM 908 C C . ILE A 1 116 ? 7.537 -12.301 4.099 1.00 84.69 116 ILE A C 1
ATOM 910 O O . ILE A 1 116 ? 8.090 -12.419 5.196 1.00 84.69 116 ILE A O 1
ATOM 914 N N . PHE A 1 117 ? 8.127 -11.708 3.068 1.00 85.38 117 PHE A N 1
ATOM 915 C CA . PHE A 1 117 ? 9.404 -11.022 3.214 1.00 85.38 117 PHE A CA 1
ATOM 916 C C . PHE A 1 117 ? 9.289 -9.805 4.153 1.00 85.38 117 PHE A C 1
ATOM 918 O O . PHE A 1 117 ? 8.224 -9.188 4.229 1.00 85.38 117 PHE A O 1
ATOM 925 N N . PRO A 1 118 ? 10.383 -9.395 4.822 1.00 88.44 118 PRO A N 1
ATOM 926 C CA . PRO A 1 118 ? 10.404 -8.150 5.583 1.00 88.44 118 PRO A CA 1
ATOM 927 C C . PRO A 1 118 ? 9.915 -6.964 4.742 1.00 88.44 118 PRO A C 1
ATOM 929 O O . PRO A 1 118 ? 10.303 -6.821 3.579 1.00 88.44 118 PRO A O 1
ATOM 932 N N . ALA A 1 119 ? 9.056 -6.142 5.334 1.00 91.50 119 ALA A N 1
ATOM 933 C CA . ALA A 1 119 ? 8.530 -4.925 4.739 1.00 91.50 119 ALA A CA 1
ATOM 934 C C . ALA A 1 119 ? 9.339 -3.722 5.213 1.00 91.50 119 ALA A C 1
ATOM 936 O O . ALA A 1 119 ? 9.736 -3.664 6.376 1.00 91.50 119 ALA A O 1
ATOM 937 N N . GLU A 1 120 ? 9.493 -2.720 4.354 1.00 91.69 120 GLU A N 1
ATOM 938 C CA . GLU A 1 120 ? 9.849 -1.383 4.823 1.00 91.69 120 GLU A CA 1
ATOM 939 C C . GLU A 1 120 ? 8.662 -0.815 5.604 1.00 91.69 120 GLU A C 1
ATOM 941 O O . GLU A 1 120 ? 7.546 -0.765 5.081 1.00 91.69 120 GLU A O 1
ATOM 946 N N . HIS A 1 121 ? 8.896 -0.397 6.845 1.00 93.25 121 HIS A N 1
ATOM 947 C CA . HIS A 1 121 ? 7.888 0.155 7.739 1.00 93.25 121 HIS A CA 1
ATOM 948 C C . HIS A 1 121 ? 8.131 1.645 7.982 1.00 93.25 121 HIS A C 1
ATOM 950 O O . HIS A 1 121 ? 9.241 2.085 8.294 1.00 93.25 121 HIS A O 1
ATOM 956 N N . ARG A 1 122 ? 7.070 2.437 7.840 1.00 93.75 122 ARG A N 1
ATOM 957 C CA . ARG A 1 122 ? 7.051 3.874 8.121 1.00 93.75 122 ARG A CA 1
ATOM 958 C C . ARG A 1 122 ? 5.804 4.225 8.917 1.00 93.75 122 ARG A C 1
ATOM 960 O O . ARG A 1 122 ? 4.769 3.573 8.794 1.00 93.75 122 ARG A O 1
ATOM 967 N N . LEU A 1 123 ? 5.883 5.315 9.671 1.00 95.44 123 LEU A N 1
ATOM 968 C CA . LEU A 1 123 ? 4.734 5.919 10.329 1.00 95.44 123 LEU A CA 1
ATOM 969 C C . LEU A 1 123 ? 4.582 7.355 9.845 1.00 95.44 123 LEU A C 1
ATOM 971 O O . LEU A 1 123 ? 5.522 8.144 9.894 1.00 95.44 123 LEU A O 1
ATOM 975 N N . PHE A 1 124 ? 3.378 7.710 9.418 1.00 95.94 124 PHE A N 1
ATOM 976 C CA . PHE A 1 124 ? 3.024 9.073 9.047 1.00 95.94 124 PHE A CA 1
ATOM 977 C C . PHE A 1 124 ? 1.858 9.570 9.890 1.00 95.94 124 PHE A C 1
ATOM 979 O O . PHE A 1 124 ? 1.083 8.797 10.447 1.00 95.94 124 PHE A O 1
ATOM 986 N N . LYS A 1 125 ? 1.716 10.889 9.957 1.00 95.75 125 LYS A N 1
ATOM 987 C CA . LYS A 1 125 ? 0.493 11.568 10.375 1.00 95.75 125 LYS A CA 1
ATOM 988 C C . LYS A 1 125 ? -0.133 12.180 9.124 1.00 95.75 125 LYS A C 1
ATOM 990 O O . LYS A 1 125 ? 0.537 12.956 8.442 1.00 95.75 125 LYS A O 1
ATOM 995 N N . ASN A 1 126 ? -1.370 11.806 8.802 1.00 92.06 126 ASN A N 1
ATOM 996 C CA . ASN A 1 126 ? -2.078 12.393 7.664 1.00 92.06 126 ASN A CA 1
ATOM 997 C C . ASN A 1 126 ? -2.474 13.857 7.957 1.00 92.06 126 ASN A C 1
ATOM 999 O O . ASN A 1 126 ? -2.288 14.354 9.072 1.00 92.06 126 ASN A O 1
ATOM 1003 N N . VAL A 1 127 ? -3.044 14.540 6.962 1.00 89.94 127 VAL A N 1
ATOM 1004 C CA . VAL A 1 127 ? -3.452 15.956 7.067 1.00 89.94 127 VAL A CA 1
ATOM 1005 C C . VAL A 1 127 ? -4.509 16.219 8.150 1.00 89.94 127 VAL A C 1
ATOM 1007 O O . VAL A 1 127 ? -4.537 17.298 8.731 1.00 89.94 127 VAL A O 1
ATOM 1010 N N . GLU A 1 128 ? -5.335 15.224 8.472 1.00 89.50 128 GLU A N 1
ATOM 1011 C CA . GLU A 1 128 ? -6.355 15.283 9.533 1.00 89.50 128 GLU A CA 1
ATOM 1012 C C . GLU A 1 128 ? -5.788 14.965 10.924 1.00 89.50 128 GLU A C 1
ATOM 1014 O O . GLU A 1 128 ? -6.433 15.163 11.950 1.00 89.50 128 GLU A O 1
ATOM 1019 N N . GLY A 1 129 ? -4.551 14.482 10.975 1.00 89.81 129 GLY A N 1
ATOM 1020 C CA . GLY A 1 129 ? -3.832 14.202 12.198 1.00 89.81 129 GLY A CA 1
ATOM 1021 C C . GLY A 1 129 ? -3.894 12.760 12.701 1.00 89.81 129 GLY A C 1
ATOM 1022 O O . GLY A 1 129 ? -3.395 12.484 13.795 1.00 89.81 129 GLY A O 1
ATOM 1023 N N . PHE A 1 130 ? -4.429 11.833 11.916 1.00 90.31 130 PHE A N 1
ATOM 1024 C CA . PHE A 1 130 ? -4.459 10.417 12.258 1.00 90.31 130 PHE A CA 1
ATOM 1025 C C . PHE A 1 130 ? -3.132 9.722 11.922 1.00 90.31 130 PHE A C 1
ATOM 1027 O O . PHE A 1 130 ? -2.515 10.038 10.897 1.00 90.31 130 PHE A O 1
ATOM 1034 N N . PRO A 1 131 ? -2.679 8.773 12.764 1.00 94.88 131 PRO A N 1
ATOM 1035 C CA . PRO A 1 131 ? -1.516 7.956 12.452 1.00 94.88 131 PRO A CA 1
ATOM 1036 C C . PRO A 1 131 ? -1.819 7.038 11.270 1.00 94.88 131 PRO A C 1
ATOM 1038 O O . PRO A 1 131 ? -2.949 6.582 11.103 1.00 94.88 131 PRO A O 1
ATOM 1041 N N . GLN A 1 132 ? -0.801 6.764 10.466 1.00 96.50 132 GLN A N 1
ATOM 1042 C CA . GLN A 1 132 ? -0.842 5.843 9.340 1.00 96.50 132 GLN A CA 1
ATOM 1043 C C . GLN A 1 132 ? 0.453 5.038 9.327 1.00 96.50 132 GLN A C 1
ATOM 1045 O O . GLN A 1 132 ? 1.512 5.553 8.964 1.00 96.50 132 GLN A O 1
ATOM 1050 N N . HIS A 1 133 ? 0.357 3.790 9.769 1.00 96.44 133 HIS A N 1
ATOM 1051 C CA . HIS A 1 133 ? 1.391 2.789 9.569 1.00 96.44 133 HIS A CA 1
ATOM 1052 C C . HIS A 1 133 ? 1.419 2.408 8.098 1.00 96.44 133 HIS A C 1
ATOM 1054 O O . HIS A 1 133 ? 0.363 2.263 7.484 1.00 96.44 133 HIS A O 1
ATOM 1060 N N . VAL A 1 134 ? 2.611 2.268 7.533 1.00 95.81 134 VAL A N 1
ATOM 1061 C CA . VAL A 1 134 ? 2.813 1.949 6.123 1.00 95.81 134 VAL A CA 1
ATOM 1062 C C . VAL A 1 134 ? 3.842 0.844 6.025 1.00 95.81 134 VAL A C 1
ATOM 1064 O O . VAL A 1 134 ? 4.966 1.019 6.481 1.00 95.81 134 VAL A O 1
ATOM 1067 N N . TRP A 1 135 ? 3.458 -0.251 5.386 1.00 95.00 135 TRP A N 1
ATOM 1068 C CA . TRP A 1 135 ? 4.322 -1.361 5.014 1.00 95.00 135 TRP A CA 1
ATOM 1069 C C . TRP A 1 135 ? 4.400 -1.420 3.503 1.00 95.00 135 TRP A C 1
ATOM 1071 O O . TRP A 1 135 ? 3.362 -1.411 2.835 1.00 95.00 135 TRP A O 1
ATOM 1081 N N . PHE A 1 136 ? 5.600 -1.466 2.940 1.00 94.06 136 PHE A N 1
ATOM 1082 C CA . PHE A 1 136 ? 5.734 -1.608 1.498 1.00 94.06 136 PHE A CA 1
ATOM 1083 C C . PHE A 1 136 ? 6.861 -2.544 1.083 1.00 94.06 136 PHE A C 1
ATOM 1085 O O . PHE A 1 136 ? 7.856 -2.726 1.783 1.00 94.06 136 PHE A O 1
ATOM 1092 N N . TRP A 1 137 ? 6.679 -3.115 -0.104 1.00 92.31 137 TRP A N 1
ATOM 1093 C CA . TRP A 1 137 ? 7.608 -4.019 -0.759 1.00 92.31 137 TRP A CA 1
ATOM 1094 C C . TRP A 1 137 ? 7.801 -3.571 -2.197 1.00 92.31 137 TRP A C 1
ATOM 1096 O O . TRP A 1 137 ? 6.835 -3.299 -2.911 1.00 92.31 137 TRP A O 1
ATOM 1106 N N . HIS A 1 138 ? 9.054 -3.551 -2.635 1.00 90.94 138 HIS A N 1
ATOM 1107 C CA . HIS A 1 138 ? 9.402 -3.455 -4.043 1.00 90.94 138 HIS A CA 1
ATOM 1108 C C . HIS A 1 138 ? 10.049 -4.771 -4.460 1.00 90.94 138 HIS A C 1
ATOM 1110 O O . HIS A 1 138 ? 11.096 -5.141 -3.941 1.00 90.94 138 HIS A O 1
ATOM 1116 N N . ILE A 1 139 ? 9.416 -5.490 -5.375 1.00 88.19 139 ILE A N 1
ATOM 1117 C CA . ILE A 1 139 ? 9.808 -6.822 -5.823 1.00 88.19 139 ILE A CA 1
ATOM 1118 C C . ILE A 1 139 ? 10.299 -6.710 -7.257 1.00 88.19 139 ILE A C 1
ATOM 1120 O O . ILE A 1 139 ? 9.610 -6.140 -8.098 1.00 88.19 139 ILE A O 1
ATOM 1124 N N . TYR A 1 140 ? 11.467 -7.276 -7.536 1.00 85.62 140 TYR A N 1
ATOM 1125 C CA . TYR A 1 140 ? 12.095 -7.291 -8.850 1.00 85.62 140 TYR A CA 1
ATOM 1126 C C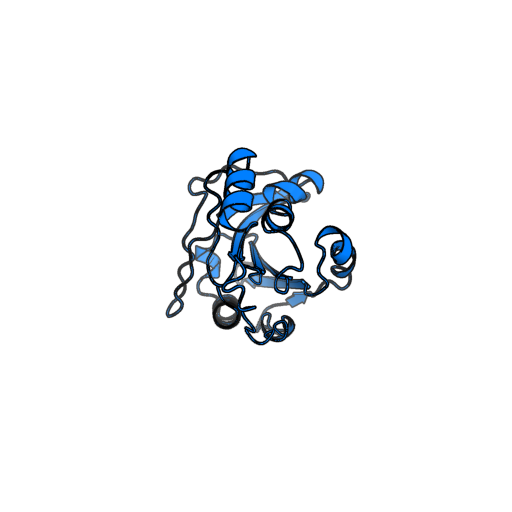 . TYR A 1 140 ? 12.491 -8.716 -9.234 1.00 85.62 140 TYR A C 1
ATOM 1128 O O . TYR A 1 140 ? 13.283 -9.337 -8.523 1.00 85.62 140 TYR A O 1
ATOM 1136 N N . ASP A 1 141 ? 11.948 -9.244 -10.339 1.00 81.06 141 ASP A N 1
ATOM 1137 C CA . ASP A 1 141 ? 12.184 -10.630 -10.801 1.00 81.06 141 ASP A CA 1
ATOM 1138 C C . ASP A 1 141 ? 12.015 -11.660 -9.657 1.00 81.06 141 ASP A C 1
ATOM 1140 O O . ASP A 1 141 ? 12.840 -12.556 -9.454 1.00 81.06 141 ASP A O 1
ATOM 1144 N N . GLY A 1 142 ? 10.959 -11.479 -8.851 1.00 78.06 142 GLY A N 1
ATOM 1145 C CA . GLY A 1 142 ? 10.619 -12.337 -7.709 1.00 78.06 142 GLY A CA 1
ATOM 1146 C C . GLY A 1 142 ? 11.480 -12.155 -6.453 1.00 78.06 142 GLY A C 1
ATOM 1147 O O . GLY A 1 142 ? 11.481 -13.031 -5.592 1.00 78.06 142 GLY A O 1
ATOM 1148 N N . ARG A 1 143 ? 12.248 -11.063 -6.335 1.00 80.31 143 ARG A N 1
ATOM 1149 C CA . ARG A 1 143 ? 13.066 -10.760 -5.148 1.00 80.31 143 ARG A CA 1
ATOM 1150 C C . ARG A 1 143 ? 12.717 -9.403 -4.560 1.00 80.31 143 ARG A C 1
ATOM 1152 O O . ARG A 1 143 ? 12.721 -8.413 -5.285 1.00 80.31 143 ARG A O 1
ATOM 1159 N N . VAL A 1 144 ? 12.495 -9.339 -3.249 1.00 82.31 144 VAL A N 1
ATOM 1160 C CA . VAL A 1 144 ? 12.321 -8.059 -2.549 1.00 82.31 144 VAL A CA 1
ATOM 1161 C C . VAL A 1 144 ? 13.629 -7.269 -2.563 1.00 82.31 144 VAL A C 1
ATOM 1163 O O . VAL A 1 144 ? 14.691 -7.768 -2.183 1.00 82.31 144 VAL A O 1
ATOM 1166 N N . ILE A 1 145 ? 13.542 -6.021 -3.007 1.00 78.50 145 ILE A N 1
ATOM 1167 C CA . ILE A 1 145 ? 14.593 -5.019 -2.907 1.00 78.50 145 ILE A CA 1
ATOM 1168 C C . ILE A 1 145 ? 14.528 -4.430 -1.499 1.00 78.50 145 ILE A C 1
ATOM 1170 O O . ILE A 1 145 ? 13.532 -3.826 -1.115 1.00 78.50 145 ILE A O 1
ATOM 1174 N N . ASN A 1 146 ? 15.604 -4.615 -0.739 1.00 68.19 146 ASN A N 1
ATOM 1175 C CA . ASN A 1 146 ? 15.762 -4.044 0.593 1.00 68.19 146 ASN A CA 1
ATOM 1176 C C . ASN A 1 146 ? 16.417 -2.658 0.470 1.00 68.19 146 ASN A C 1
ATOM 1178 O O . ASN A 1 146 ? 17.514 -2.543 -0.093 1.00 68.19 146 ASN A O 1
ATOM 1182 N N . TYR A 1 147 ? 15.751 -1.616 0.969 1.00 62.78 147 TYR A N 1
ATOM 1183 C CA . TYR A 1 147 ? 16.265 -0.251 0.942 1.00 62.78 147 TYR A CA 1
ATOM 1184 C C . TYR A 1 147 ? 17.049 -0.006 2.224 1.00 62.78 147 TYR A C 1
ATOM 1186 O O . TYR A 1 147 ? 16.547 0.575 3.173 1.00 62.78 147 TYR A O 1
ATOM 1194 N N . ARG A 1 148 ? 18.315 -0.433 2.257 1.00 52.91 148 ARG A N 1
ATOM 1195 C CA . ARG A 1 148 ? 19.183 -0.191 3.425 1.00 52.91 148 ARG A CA 1
ATOM 1196 C C . ARG A 1 148 ? 19.388 1.298 3.755 1.00 52.91 148 ARG A C 1
ATOM 1198 O O . ARG A 1 148 ? 19.899 1.589 4.827 1.00 52.91 148 ARG A O 1
ATOM 1205 N N . ASP A 1 149 ? 19.033 2.209 2.846 1.00 48.12 149 ASP A N 1
ATOM 1206 C CA . ASP A 1 149 ? 18.999 3.655 3.079 1.00 48.12 149 ASP A CA 1
ATOM 1207 C C . ASP A 1 149 ? 18.046 4.335 2.060 1.00 48.12 149 ASP A C 1
ATOM 1209 O O . ASP A 1 149 ? 18.357 4.352 0.861 1.00 48.12 149 ASP A O 1
ATOM 1213 N N . PRO A 1 150 ? 16.890 4.882 2.489 1.00 43.59 150 PRO A N 1
ATOM 1214 C CA . PRO A 1 150 ? 15.922 5.546 1.610 1.00 43.59 150 PRO A CA 1
ATOM 1215 C C . PRO A 1 150 ? 16.403 6.892 1.027 1.00 43.59 150 PRO A C 1
ATOM 1217 O O . PRO A 1 150 ? 15.755 7.413 0.119 1.00 43.59 150 PRO A O 1
ATOM 1220 N N . TYR A 1 151 ? 17.541 7.439 1.477 1.00 43.28 151 TYR A N 1
ATOM 1221 C CA . TYR A 1 151 ? 18.107 8.717 1.007 1.00 43.28 151 TYR A CA 1
ATOM 1222 C C . TYR A 1 151 ? 19.412 8.572 0.209 1.00 43.28 151 TYR A C 1
ATOM 1224 O O . TYR A 1 151 ? 19.989 9.558 -0.260 1.00 43.28 151 TYR A O 1
ATOM 1232 N N . SER A 1 152 ? 19.886 7.348 -0.001 1.00 47.06 152 SER A N 1
ATOM 1233 C CA . SER A 1 152 ? 21.172 7.099 -0.643 1.00 47.06 152 SER A CA 1
ATOM 1234 C C . SER A 1 152 ? 21.056 7.070 -2.173 1.00 47.06 152 SER A C 1
ATOM 1236 O O . SER A 1 152 ? 20.781 6.040 -2.791 1.00 47.06 152 SER A O 1
ATOM 1238 N N . ILE A 1 153 ? 21.354 8.208 -2.816 1.00 43.66 153 ILE A N 1
ATOM 1239 C CA . ILE A 1 153 ? 21.673 8.279 -4.257 1.00 43.66 153 ILE A CA 1
ATOM 1240 C C . ILE A 1 153 ? 22.689 7.172 -4.654 1.00 43.66 153 ILE A C 1
ATOM 1242 O O . ILE A 1 153 ? 22.461 6.516 -5.672 1.00 43.66 153 ILE A O 1
ATOM 1246 N N . PRO A 1 154 ? 23.742 6.854 -3.862 1.00 43.53 154 PRO A N 1
ATOM 1247 C CA . PRO A 1 154 ? 24.619 5.705 -4.120 1.00 43.53 154 PRO A CA 1
ATOM 1248 C C . PRO A 1 154 ? 23.910 4.345 -4.111 1.00 43.53 154 PRO A C 1
ATOM 1250 O O . PRO A 1 154 ? 24.240 3.493 -4.932 1.00 43.53 154 PRO A O 1
ATOM 1253 N N . ALA A 1 155 ? 22.928 4.123 -3.233 1.00 53.88 155 ALA A N 1
ATOM 1254 C CA . ALA A 1 155 ? 22.136 2.894 -3.202 1.00 53.88 155 ALA A CA 1
ATOM 1255 C C . ALA A 1 155 ? 21.250 2.773 -4.450 1.00 53.88 155 ALA A C 1
ATOM 1257 O O . ALA A 1 155 ? 21.179 1.699 -5.044 1.00 53.88 155 ALA A O 1
ATOM 1258 N N . LEU A 1 156 ? 20.666 3.879 -4.927 1.00 55.12 156 LEU A N 1
ATOM 1259 C CA . LEU A 1 156 ? 19.949 3.923 -6.208 1.00 55.12 156 LEU A CA 1
ATOM 1260 C C . LEU A 1 156 ? 20.883 3.654 -7.405 1.00 55.12 156 LEU A C 1
ATOM 1262 O O . LEU A 1 156 ? 20.499 2.935 -8.330 1.00 55.12 156 LEU A O 1
ATOM 1266 N N . PHE A 1 157 ? 22.122 4.160 -7.375 1.00 49.00 157 PHE A N 1
ATOM 1267 C CA . PHE A 1 157 ? 23.158 3.850 -8.372 1.00 49.00 157 PHE A CA 1
ATOM 1268 C C . PHE A 1 157 ? 23.623 2.388 -8.305 1.00 49.00 157 PHE A C 1
ATOM 1270 O O . PHE A 1 157 ? 23.788 1.759 -9.348 1.00 49.00 157 PHE A O 1
ATOM 1277 N N . HIS A 1 158 ? 23.778 1.809 -7.112 1.00 55.75 158 HIS A N 1
ATOM 1278 C CA . HIS A 1 158 ? 24.064 0.384 -6.936 1.00 55.75 158 HIS A CA 1
ATOM 1279 C C . HIS A 1 158 ? 22.922 -0.491 -7.453 1.00 55.75 158 HIS A C 1
ATOM 1281 O O . HIS A 1 158 ? 23.186 -1.472 -8.141 1.00 55.75 158 HIS A O 1
ATOM 1287 N N . LEU A 1 159 ? 21.664 -0.117 -7.208 1.00 57.88 159 LEU A N 1
ATOM 1288 C CA . LEU A 1 159 ? 20.500 -0.800 -7.775 1.00 57.88 159 LEU A CA 1
ATOM 1289 C C . LEU A 1 159 ? 20.487 -0.697 -9.308 1.00 57.88 159 LEU A C 1
ATOM 1291 O O . LEU A 1 159 ? 20.248 -1.694 -9.989 1.00 57.88 159 LEU A O 1
ATOM 1295 N N . ALA A 1 160 ? 20.818 0.471 -9.866 1.00 56.75 160 ALA A N 1
ATOM 1296 C CA . ALA A 1 160 ? 20.961 0.658 -11.309 1.00 56.75 160 ALA A CA 1
ATOM 1297 C C . ALA A 1 160 ? 22.123 -0.164 -11.905 1.00 56.75 160 ALA A C 1
ATOM 1299 O O . ALA A 1 160 ? 21.974 -0.737 -12.980 1.00 56.75 160 ALA A O 1
ATOM 1300 N N . LEU A 1 161 ? 23.256 -0.295 -11.210 1.00 56.50 161 LEU A N 1
ATOM 1301 C CA . LEU A 1 161 ? 24.391 -1.121 -11.643 1.00 56.50 161 LEU A CA 1
ATOM 1302 C C . LEU A 1 161 ? 24.097 -2.626 -11.524 1.00 56.50 161 LEU A C 1
ATOM 1304 O O . LEU A 1 161 ? 24.421 -3.394 -12.430 1.00 56.50 161 LEU A O 1
ATOM 1308 N N . GLN A 1 162 ? 23.454 -3.048 -10.433 1.00 59.09 162 GLN A N 1
ATOM 1309 C CA . GLN A 1 162 ? 23.154 -4.448 -10.130 1.00 59.09 162 GLN A CA 1
ATOM 1310 C C . GLN A 1 162 ? 22.015 -5.003 -10.995 1.00 59.09 162 GLN A C 1
ATOM 1312 O O . GLN A 1 162 ? 22.082 -6.155 -11.430 1.00 59.09 162 GLN A O 1
ATOM 1317 N N . TYR A 1 163 ? 20.990 -4.194 -11.276 1.00 57.47 163 TYR A N 1
ATOM 1318 C CA . TYR A 1 163 ? 19.786 -4.638 -11.984 1.00 57.47 163 TYR A CA 1
ATOM 1319 C C . TYR A 1 163 ? 19.603 -4.002 -13.370 1.00 57.47 163 TYR A C 1
ATOM 1321 O O . TYR A 1 163 ? 18.932 -4.588 -14.216 1.00 57.47 163 TYR A O 1
ATOM 1329 N N . GLY A 1 164 ? 20.229 -2.855 -13.655 1.00 49.25 164 GLY A N 1
ATOM 1330 C CA . GLY A 1 164 ? 20.007 -2.092 -14.890 1.00 49.25 164 GLY A CA 1
ATOM 1331 C C . GLY A 1 164 ? 20.768 -2.572 -16.129 1.00 49.25 164 GLY A C 1
ATOM 1332 O O . GLY A 1 164 ? 20.364 -2.231 -17.236 1.00 49.25 164 GLY A O 1
ATOM 1333 N N . PHE A 1 165 ? 21.825 -3.385 -16.000 1.00 52.72 165 PHE A N 1
ATOM 1334 C CA . PHE A 1 165 ? 22.673 -3.711 -17.158 1.00 52.72 165 PHE A CA 1
ATOM 1335 C C . PHE A 1 165 ? 22.355 -5.025 -17.883 1.00 52.72 165 PHE A C 1
ATOM 1337 O O . PHE A 1 165 ? 22.790 -5.177 -19.024 1.00 52.72 165 PHE A O 1
ATOM 1344 N N . ARG A 1 166 ? 21.659 -6.008 -17.279 1.00 51.78 166 ARG A N 1
ATOM 1345 C CA . ARG A 1 166 ? 21.588 -7.361 -17.892 1.00 51.78 166 ARG A CA 1
ATOM 1346 C C . ARG A 1 166 ? 20.302 -8.174 -17.730 1.00 51.78 166 ARG A C 1
ATOM 1348 O O . ARG A 1 166 ? 20.222 -9.236 -18.341 1.00 51.78 166 ARG A O 1
ATOM 1355 N N . ARG A 1 167 ? 19.300 -7.754 -16.951 1.00 54.78 167 ARG A N 1
ATOM 1356 C CA . ARG A 1 167 ? 18.086 -8.571 -16.752 1.00 54.78 167 ARG A CA 1
ATOM 1357 C C . ARG A 1 167 ? 16.854 -7.694 -16.828 1.00 54.78 167 ARG A C 1
ATOM 1359 O O . ARG A 1 167 ? 16.700 -6.846 -15.972 1.00 54.78 167 ARG A O 1
ATOM 1366 N N . GLN A 1 168 ? 16.003 -7.886 -17.833 1.00 69.12 168 GLN A N 1
ATOM 1367 C CA . GLN A 1 168 ? 14.666 -7.292 -17.858 1.00 69.12 168 GLN A CA 1
ATOM 1368 C C . GLN A 1 168 ? 13.776 -8.151 -16.951 1.00 69.12 168 GLN A C 1
ATOM 1370 O O . GLN A 1 168 ? 13.331 -9.220 -17.365 1.00 69.12 168 GLN A O 1
ATOM 1375 N N . GLY A 1 169 ? 13.608 -7.728 -15.698 1.00 77.50 169 GLY A N 1
ATOM 1376 C CA . GLY A 1 169 ? 12.685 -8.334 -14.738 1.00 77.50 169 GLY A CA 1
ATOM 1377 C C . GLY A 1 169 ? 11.374 -7.561 -14.691 1.00 77.50 169 GLY A C 1
ATOM 1378 O O . GLY A 1 169 ? 11.363 -6.353 -14.944 1.00 77.50 169 GLY A O 1
ATOM 1379 N N . ASP A 1 170 ? 10.277 -8.251 -14.397 1.00 88.19 170 ASP A N 1
ATOM 1380 C CA . ASP A 1 170 ? 9.058 -7.578 -13.971 1.00 88.19 170 ASP A CA 1
ATOM 1381 C C . ASP A 1 170 ? 9.229 -6.999 -12.566 1.00 88.19 170 ASP A C 1
ATOM 1383 O O . ASP A 1 170 ? 10.121 -7.395 -11.807 1.00 88.19 170 ASP A O 1
ATOM 1387 N N . GLN A 1 171 ? 8.397 -6.010 -12.253 1.00 90.81 171 GLN A N 1
ATOM 1388 C CA . GLN A 1 171 ? 8.433 -5.322 -10.969 1.00 90.81 171 GLN A CA 1
ATOM 1389 C C . GLN A 1 171 ? 7.037 -5.290 -10.364 1.00 90.81 171 GLN A C 1
ATOM 1391 O O . GLN A 1 171 ? 6.064 -5.015 -11.068 1.00 90.81 171 GLN A O 1
ATOM 1396 N N . LEU A 1 172 ? 6.946 -5.537 -9.061 1.00 91.44 172 LEU A N 1
ATOM 1397 C CA . LEU A 1 172 ? 5.724 -5.386 -8.279 1.00 91.44 172 LEU A CA 1
ATOM 1398 C C . LEU A 1 172 ? 6.016 -4.450 -7.113 1.00 91.44 172 LEU A C 1
ATOM 1400 O O . LEU A 1 172 ? 6.975 -4.650 -6.372 1.00 91.44 172 LEU A O 1
ATOM 1404 N N . PHE A 1 173 ? 5.187 -3.434 -6.939 1.00 92.69 173 PHE A N 1
ATOM 1405 C CA . PHE A 1 173 ? 5.212 -2.583 -5.763 1.00 92.69 173 PHE A CA 1
ATOM 1406 C C . PHE A 1 173 ? 3.914 -2.785 -4.994 1.00 92.69 173 PHE A C 1
ATOM 1408 O O . PHE A 1 173 ? 2.833 -2.576 -5.541 1.00 92.69 173 PHE A O 1
ATOM 1415 N N . VAL A 1 174 ? 4.025 -3.192 -3.735 1.00 94.44 174 VAL A N 1
ATOM 1416 C CA . VAL A 1 174 ? 2.890 -3.408 -2.836 1.00 94.44 174 VAL A CA 1
ATOM 1417 C C . VAL A 1 174 ? 3.033 -2.442 -1.677 1.00 94.44 174 VAL A C 1
ATOM 1419 O O . VAL A 1 174 ? 4.098 -2.362 -1.073 1.00 94.44 174 VAL A O 1
ATOM 1422 N N . ARG A 1 175 ? 1.962 -1.725 -1.345 1.00 95.19 175 ARG A N 1
ATOM 1423 C CA . ARG A 1 175 ? 1.876 -0.877 -0.157 1.00 95.19 175 ARG A CA 1
ATOM 1424 C C . ARG A 1 175 ? 0.604 -1.207 0.595 1.00 95.19 175 ARG A C 1
ATOM 1426 O O . ARG A 1 175 ? -0.484 -1.149 0.033 1.00 95.19 175 ARG A O 1
ATOM 1433 N N . VAL A 1 176 ? 0.747 -1.463 1.881 1.00 96.25 176 VAL A N 1
ATOM 1434 C CA . VAL A 1 176 ? -0.350 -1.587 2.830 1.00 96.25 176 VAL A CA 1
ATOM 1435 C C . VAL A 1 176 ? -0.221 -0.446 3.823 1.00 96.25 176 VAL A C 1
ATOM 1437 O O . VAL A 1 176 ? 0.853 -0.233 4.375 1.00 96.25 176 VAL A O 1
ATOM 1440 N N . SER A 1 177 ? -1.291 0.305 4.049 1.00 96.38 177 SER A N 1
ATOM 1441 C CA . SER A 1 177 ? -1.324 1.335 5.081 1.00 96.38 177 SER A CA 1
ATOM 1442 C C . SER A 1 177 ? -2.548 1.212 5.968 1.00 96.38 177 SER A C 1
ATOM 1444 O O . SER A 1 177 ? -3.618 0.815 5.511 1.00 96.38 177 SER A O 1
ATOM 1446 N N . SER A 1 178 ? -2.404 1.550 7.243 1.00 96.25 178 SER A N 1
ATOM 1447 C CA . SER A 1 178 ? -3.496 1.471 8.203 1.00 96.25 178 SER A CA 1
ATOM 1448 C C . SER A 1 178 ? -3.362 2.502 9.307 1.00 96.25 178 SER A C 1
ATOM 1450 O O . SER A 1 178 ? -2.262 2.859 9.720 1.00 96.25 178 SER A O 1
ATOM 1452 N N . ASN A 1 179 ? -4.498 2.916 9.861 1.00 95.31 179 ASN A N 1
ATOM 1453 C CA . ASN A 1 179 ? -4.525 3.701 11.091 1.00 95.31 179 ASN A CA 1
ATOM 1454 C C . ASN A 1 179 ? -4.236 2.873 12.360 1.00 95.31 179 ASN A C 1
ATOM 1456 O O . ASN A 1 179 ? -4.231 3.427 13.462 1.00 95.31 179 ASN A O 1
ATOM 1460 N N . ARG A 1 180 ? -4.019 1.559 12.225 1.00 94.00 180 ARG A N 1
ATOM 1461 C CA . ARG A 1 180 ? -3.669 0.627 13.301 1.00 94.00 180 ARG A CA 1
ATOM 1462 C C . ARG A 1 180 ? -2.312 -0.037 13.038 1.00 94.00 180 ARG A C 1
ATOM 1464 O O . ARG A 1 180 ? -1.934 -0.183 11.878 1.00 94.00 180 ARG A O 1
ATOM 1471 N N . PRO A 1 181 ? -1.580 -0.450 14.087 1.00 93.25 181 PRO A N 1
ATOM 1472 C CA . PRO A 1 181 ? -0.346 -1.219 13.933 1.00 93.25 181 PRO A CA 1
ATOM 1473 C C . PRO A 1 181 ? -0.629 -2.639 13.421 1.00 93.25 181 PRO A C 1
ATOM 1475 O O . PRO A 1 181 ? -1.731 -3.155 13.600 1.00 93.25 181 PRO A O 1
ATOM 1478 N N . TRP A 1 182 ? 0.388 -3.304 12.861 1.00 93.00 182 TRP A N 1
ATOM 1479 C CA . TRP A 1 182 ? 0.248 -4.625 12.231 1.00 93.00 182 TRP A CA 1
ATOM 1480 C C . TRP A 1 182 ? -0.407 -5.666 13.144 1.00 93.00 182 TRP A C 1
ATOM 1482 O O . TRP A 1 182 ? -1.303 -6.395 12.727 1.00 93.00 182 TRP A O 1
ATOM 1492 N N . ARG A 1 183 ? -0.009 -5.696 14.421 1.00 91.62 183 ARG A N 1
ATOM 1493 C CA . ARG A 1 183 ? -0.550 -6.621 15.433 1.00 91.62 183 ARG A CA 1
ATOM 1494 C C . ARG A 1 183 ? -2.077 -6.566 15.581 1.00 91.62 183 ARG A C 1
ATOM 1496 O O . ARG A 1 183 ? -2.680 -7.583 15.895 1.00 91.62 183 ARG A O 1
ATOM 1503 N N . ASP A 1 184 ? -2.690 -5.404 15.346 1.00 91.56 184 ASP A N 1
ATOM 1504 C CA . ASP A 1 184 ? -4.143 -5.215 15.445 1.00 91.56 184 ASP A CA 1
ATOM 1505 C C . ASP A 1 184 ? -4.855 -5.716 14.170 1.00 91.56 184 ASP A C 1
ATOM 1507 O O . ASP A 1 184 ? -6.072 -5.870 14.164 1.00 91.56 184 ASP A O 1
ATOM 1511 N N . LEU A 1 185 ? -4.107 -5.934 13.082 1.00 92.00 185 LEU A N 1
ATOM 1512 C CA . LEU A 1 185 ? -4.604 -6.293 11.750 1.00 92.00 185 LEU A CA 1
ATOM 1513 C C . LEU A 1 185 ? -4.319 -7.755 11.390 1.00 92.00 185 LEU A C 1
ATOM 1515 O O . LEU A 1 185 ? -5.061 -8.348 10.616 1.00 92.00 185 LEU A O 1
ATOM 1519 N N . ALA A 1 186 ? -3.253 -8.346 11.933 1.00 90.88 186 ALA A N 1
ATOM 1520 C CA . ALA A 1 186 ? -2.743 -9.659 11.532 1.00 90.88 186 ALA A CA 1
ATOM 1521 C C . ALA A 1 186 ? -3.765 -10.802 11.676 1.00 90.88 186 ALA A C 1
ATOM 1523 O O . ALA A 1 186 ? -3.694 -11.791 10.952 1.00 90.88 186 ALA A O 1
ATOM 1524 N N . ALA A 1 187 ? -4.717 -10.674 12.604 1.00 89.62 187 ALA A N 1
ATOM 1525 C CA . ALA A 1 187 ? -5.765 -11.668 12.828 1.00 89.62 187 ALA A CA 1
ATOM 1526 C C . ALA A 1 187 ? -7.004 -11.474 11.931 1.00 89.62 187 ALA A C 1
ATOM 1528 O O . ALA A 1 187 ? -7.917 -12.297 11.967 1.00 89.62 187 ALA A O 1
ATOM 1529 N N . GLU A 1 188 ? -7.072 -10.396 11.146 1.00 91.94 188 GLU A N 1
ATOM 1530 C CA . GLU A 1 188 ? -8.240 -10.099 10.319 1.00 91.94 188 GLU A CA 1
ATOM 1531 C C . GLU A 1 188 ? -8.333 -11.061 9.123 1.00 91.94 188 GLU A C 1
ATOM 1533 O O . GLU A 1 188 ? -7.383 -11.149 8.335 1.00 91.94 188 GLU A O 1
ATOM 1538 N N . PRO A 1 189 ? -9.494 -11.710 8.892 1.00 93.94 189 PRO A N 1
ATOM 1539 C CA . PRO A 1 189 ? -9.695 -12.577 7.728 1.00 93.94 189 PRO A CA 1
ATOM 1540 C C . PRO A 1 189 ? -9.422 -11.864 6.400 1.00 93.94 189 PRO A C 1
ATOM 1542 O O . PRO A 1 189 ? -8.811 -12.432 5.500 1.00 93.94 189 PRO A O 1
ATOM 1545 N N . LEU A 1 190 ? -9.804 -10.585 6.315 1.00 94.81 190 LEU A N 1
ATOM 1546 C CA . LEU A 1 190 ? -9.532 -9.727 5.164 1.00 94.81 190 LEU A CA 1
ATOM 1547 C C . LEU A 1 190 ? -8.028 -9.597 4.880 1.00 94.81 190 LEU A C 1
ATOM 1549 O O . LEU A 1 190 ? -7.602 -9.681 3.730 1.00 94.81 190 LEU A O 1
ATOM 1553 N N . VAL A 1 191 ? -7.218 -9.384 5.920 1.00 94.56 191 VAL A N 1
ATOM 1554 C CA . VAL A 1 191 ? -5.762 -9.254 5.774 1.00 94.56 191 VAL A CA 1
ATOM 1555 C C . VAL A 1 191 ? -5.180 -10.583 5.312 1.00 94.56 191 VAL A C 1
ATOM 1557 O O . VAL A 1 191 ? -4.384 -10.608 4.376 1.00 94.56 191 VAL A O 1
ATOM 1560 N N . HIS A 1 192 ? -5.631 -11.694 5.891 1.00 94.19 192 HIS A N 1
ATOM 1561 C CA . HIS A 1 192 ? -5.193 -13.023 5.480 1.00 94.19 192 HIS A CA 1
ATOM 1562 C C . HIS A 1 192 ? -5.535 -13.334 4.010 1.00 94.19 192 HIS A C 1
ATOM 1564 O O . HIS A 1 192 ? -4.683 -13.825 3.269 1.00 94.19 192 HIS A O 1
ATOM 1570 N N . GLU A 1 193 ? -6.746 -13.002 3.555 1.00 94.31 193 GLU A N 1
ATOM 1571 C CA . GLU A 1 193 ? -7.169 -13.174 2.160 1.00 94.31 193 GLU A CA 1
ATOM 1572 C C . GLU A 1 193 ? -6.315 -12.334 1.198 1.00 94.31 193 GLU A C 1
ATOM 1574 O O . GLU A 1 193 ? -5.769 -12.864 0.227 1.00 94.31 193 GLU A O 1
ATOM 1579 N N . ILE A 1 194 ? -6.132 -11.042 1.500 1.00 94.62 194 ILE A N 1
ATOM 1580 C CA . ILE A 1 194 ? -5.312 -10.131 0.689 1.00 94.62 194 ILE A CA 1
ATOM 1581 C C . ILE A 1 194 ? -3.885 -10.666 0.559 1.00 94.62 194 ILE A C 1
ATOM 1583 O O . ILE A 1 194 ? -3.354 -10.733 -0.548 1.00 94.62 194 ILE A O 1
ATOM 1587 N N . PHE A 1 195 ? -3.260 -11.073 1.665 1.00 93.56 195 PHE A N 1
ATOM 1588 C CA . PHE A 1 195 ? -1.881 -11.558 1.640 1.00 93.56 195 PHE A CA 1
ATOM 1589 C C . PHE A 1 195 ? -1.744 -12.939 1.002 1.00 93.56 195 PHE A C 1
ATOM 1591 O O . PHE A 1 195 ? -0.748 -13.195 0.332 1.00 93.56 195 PHE A O 1
ATOM 1598 N N . THR A 1 196 ? -2.766 -13.791 1.098 1.00 92.38 196 THR A N 1
ATOM 1599 C CA . THR A 1 196 ? -2.822 -15.043 0.330 1.00 92.38 196 THR A CA 1
ATOM 1600 C C . THR A 1 196 ? -2.820 -14.760 -1.172 1.00 92.38 196 THR A C 1
ATOM 1602 O O . THR A 1 196 ? -2.119 -15.428 -1.933 1.00 92.38 196 THR A O 1
ATOM 1605 N N . ASN A 1 197 ? -3.575 -13.754 -1.620 1.00 92.12 197 ASN A N 1
ATOM 1606 C CA . ASN A 1 197 ? -3.610 -13.372 -3.028 1.00 92.12 197 ASN A CA 1
ATOM 1607 C C . ASN A 1 197 ? -2.311 -12.682 -3.474 1.00 92.12 197 ASN A C 1
ATOM 1609 O O . ASN A 1 197 ? -1.807 -12.981 -4.557 1.00 92.12 197 ASN A O 1
ATOM 1613 N N . LEU A 1 198 ? -1.739 -11.810 -2.635 1.00 90.75 198 LEU A N 1
ATOM 1614 C CA . LEU A 1 198 ? -0.443 -11.169 -2.887 1.00 90.75 198 LEU A CA 1
ATOM 1615 C C . LEU A 1 198 ? 0.686 -12.200 -3.010 1.00 90.75 198 LEU A C 1
ATOM 1617 O O . LEU A 1 198 ? 1.531 -12.074 -3.898 1.00 90.75 198 LEU A O 1
ATOM 1621 N N . ALA A 1 199 ? 0.655 -13.260 -2.201 1.00 88.19 199 ALA A N 1
ATOM 1622 C CA . ALA A 1 199 ? 1.654 -14.319 -2.265 1.00 88.19 199 ALA A CA 1
ATOM 1623 C C . ALA A 1 199 ? 1.667 -15.050 -3.619 1.00 88.19 199 ALA A C 1
ATOM 1625 O O . ALA A 1 199 ? 2.715 -15.428 -4.143 1.00 88.19 199 ALA A O 1
ATOM 1626 N N . ARG A 1 200 ? 0.502 -15.182 -4.268 1.00 85.88 200 ARG A N 1
ATOM 1627 C CA . ARG A 1 200 ? 0.400 -15.786 -5.610 1.00 85.88 200 ARG A CA 1
ATOM 1628 C C . ARG A 1 200 ? 1.035 -14.931 -6.707 1.00 85.88 200 ARG A C 1
ATOM 1630 O O . ARG A 1 200 ? 1.376 -15.469 -7.759 1.00 85.88 200 ARG A O 1
ATOM 1637 N N . VAL A 1 201 ? 1.177 -13.623 -6.483 1.00 82.06 201 VAL A N 1
ATOM 1638 C CA . VAL A 1 201 ? 1.757 -12.680 -7.455 1.00 82.06 201 VAL A CA 1
ATOM 1639 C C . VAL A 1 201 ? 3.191 -12.264 -7.118 1.00 82.06 201 VAL A C 1
ATOM 1641 O O . VAL A 1 201 ? 3.773 -11.468 -7.852 1.00 82.06 201 VAL A O 1
ATOM 1644 N N . GLY A 1 202 ? 3.787 -12.856 -6.078 1.00 76.19 202 GLY A N 1
ATOM 1645 C CA . GLY A 1 202 ? 5.229 -12.809 -5.838 1.00 76.19 202 GLY A CA 1
ATOM 1646 C C . GLY A 1 202 ? 5.681 -12.134 -4.547 1.00 76.19 202 GLY A C 1
ATOM 1647 O O . GLY A 1 202 ? 6.890 -11.950 -4.407 1.00 76.19 202 GLY A O 1
ATOM 1648 N N . LEU A 1 203 ? 4.757 -11.764 -3.648 1.00 78.31 203 LEU A N 1
ATOM 1649 C CA . LEU A 1 203 ? 5.088 -11.382 -2.267 1.00 78.31 203 LEU A CA 1
ATOM 1650 C C . LEU A 1 203 ? 5.366 -12.613 -1.388 1.00 78.31 203 LEU A C 1
ATOM 1652 O O . LEU A 1 203 ? 6.196 -12.481 -0.465 1.00 78.31 203 LEU A O 1
#